Protein AF-S5ZI31-F1 (afdb_monomer_lite)

Secondary structure (DSSP, 8-state):
---PPP-SS----HHHHHHHHHHHHHHHHHHT-----EE--BTHHHHHSS----SSSSS---HHHHHHHHHHH--HHHHGGG-SEE--B--TTT-SEESGGG-SEE--HHHHHHHHHHHHHSS-TTB-EEEE--GGGGG-HHHHHHHHHHHHHHHHHHSS--S-EEEE--S-TTHHHHHHHH-TT-

Structure (mmCIF, N/CA/C/O backbone):
data_AF-S5ZI31-F1
#
_entry.id   AF-S5ZI31-F1
#
loop_
_atom_site.group_PDB
_atom_site.id
_atom_site.type_symbol
_atom_site.label_atom_id
_atom_site.label_alt_id
_atom_site.label_comp_id
_atom_site.label_asym_id
_atom_site.label_entity_id
_atom_site.label_seq_id
_atom_site.pdbx_PDB_ins_code
_atom_site.Cartn_x
_atom_site.Cartn_y
_atom_site.Cartn_z
_atom_site.occupancy
_atom_site.B_iso_or_equiv
_atom_site.auth_seq_id
_atom_site.auth_comp_id
_atom_site.auth_asym_id
_atom_site.auth_atom_id
_atom_site.pdbx_PDB_model_num
ATOM 1 N N . MET A 1 1 ? -22.432 -20.457 -5.621 1.00 34.78 1 MET A N 1
ATOM 2 C CA . MET A 1 1 ? -21.152 -20.985 -5.119 1.00 34.78 1 MET A CA 1
ATOM 3 C C . MET A 1 1 ? -20.193 -19.824 -5.285 1.00 34.78 1 MET A C 1
ATOM 5 O O . MET A 1 1 ? -19.922 -19.471 -6.420 1.00 34.78 1 MET A O 1
ATOM 9 N N . GLU A 1 2 ? -19.911 -19.095 -4.205 1.00 39.75 2 GLU A N 1
ATOM 10 C CA . GLU A 1 2 ? -19.101 -17.871 -4.259 1.00 39.75 2 GLU A CA 1
ATOM 11 C C . GLU A 1 2 ? -17.632 -18.227 -4.486 1.00 39.75 2 GLU A C 1
ATOM 13 O O . GLU A 1 2 ? -17.045 -19.008 -3.732 1.00 39.75 2 GLU A O 1
ATOM 18 N N . ASP A 1 3 ? -17.065 -17.670 -5.552 1.00 37.91 3 ASP A N 1
ATOM 19 C CA . ASP A 1 3 ? -15.669 -17.833 -5.938 1.00 37.91 3 ASP A CA 1
ATOM 20 C C . ASP A 1 3 ? -14.770 -17.000 -5.011 1.00 37.91 3 ASP A C 1
ATOM 22 O O . ASP A 1 3 ? -14.453 -15.849 -5.299 1.00 37.91 3 ASP A O 1
ATOM 26 N N . ALA A 1 4 ? -14.357 -17.582 -3.884 1.00 34.19 4 ALA A N 1
ATOM 27 C CA . ALA A 1 4 ? -13.372 -16.981 -2.984 1.00 34.19 4 ALA A CA 1
ATOM 28 C C . ALA A 1 4 ? -11.952 -17.076 -3.579 1.00 34.19 4 ALA A C 1
ATOM 30 O O . ALA A 1 4 ? -11.466 -18.183 -3.855 1.00 34.19 4 ALA A O 1
ATOM 31 N N . LYS A 1 5 ? -11.272 -15.932 -3.745 1.00 34.56 5 LYS A N 1
ATOM 32 C CA . LYS A 1 5 ? -9.866 -15.852 -4.174 1.00 34.56 5 LYS A CA 1
ATOM 33 C C . LYS A 1 5 ? -8.926 -15.738 -2.959 1.00 34.56 5 LYS A C 1
ATOM 35 O O . LYS A 1 5 ? -9.371 -15.455 -1.852 1.00 34.56 5 LYS A O 1
ATOM 40 N N . PRO A 1 6 ? -7.629 -16.073 -3.102 1.00 29.27 6 PRO A N 1
ATOM 41 C CA . PRO A 1 6 ? -6.750 -16.271 -1.956 1.00 29.27 6 PRO A CA 1
ATOM 42 C C . PRO A 1 6 ? -6.150 -14.962 -1.429 1.00 29.27 6 PRO A C 1
ATOM 44 O O . PRO A 1 6 ? -5.546 -14.210 -2.189 1.00 29.27 6 PRO A O 1
ATOM 47 N N . ILE A 1 7 ? -6.173 -14.796 -0.103 1.00 34.72 7 ILE A N 1
ATOM 48 C CA . ILE A 1 7 ? -5.263 -13.919 0.648 1.00 34.72 7 ILE A CA 1
ATOM 49 C C . ILE A 1 7 ? -4.406 -14.820 1.557 1.00 34.72 7 ILE A C 1
ATOM 51 O O . ILE A 1 7 ? -4.868 -15.836 2.075 1.00 34.72 7 ILE A O 1
ATOM 55 N N . GLN A 1 8 ? -3.112 -14.515 1.650 1.00 38.78 8 GLN A N 1
ATOM 56 C CA . GLN A 1 8 ? -2.063 -15.315 2.297 1.00 38.78 8 GLN A CA 1
ATOM 57 C C . GLN A 1 8 ? -2.463 -15.857 3.692 1.00 38.78 8 GLN A C 1
ATOM 59 O O . GLN A 1 8 ? -2.629 -15.103 4.640 1.00 38.78 8 GLN A O 1
ATOM 64 N N . SER A 1 9 ? -2.586 -17.191 3.774 1.00 43.03 9 SER A N 1
ATOM 65 C CA . SER A 1 9 ? -2.915 -18.043 4.936 1.00 43.03 9 SER A CA 1
ATOM 66 C C . SER A 1 9 ? -4.225 -17.747 5.680 1.00 43.03 9 SER A C 1
ATOM 68 O O . SER A 1 9 ? -4.228 -17.299 6.823 1.00 43.03 9 SER A O 1
ATOM 70 N N . GLY A 1 10 ? -5.337 -18.123 5.052 1.00 57.16 10 GLY A N 1
ATOM 71 C CA . GLY A 1 10 ? -6.655 -18.241 5.679 1.00 57.16 10 GLY A CA 1
ATOM 72 C C . GLY A 1 10 ? -7.752 -17.801 4.719 1.00 57.16 10 GLY A C 1
ATOM 73 O O . GLY A 1 10 ? -7.540 -16.915 3.900 1.00 57.16 10 GLY A O 1
ATOM 74 N N . ARG A 1 11 ? -8.920 -18.441 4.782 1.00 66.12 11 ARG A N 1
ATOM 75 C CA . ARG A 1 11 ? -10.132 -17.926 4.136 1.00 66.12 11 ARG A CA 1
ATOM 76 C C . ARG A 1 11 ? -10.997 -17.334 5.229 1.00 66.12 11 ARG A C 1
ATOM 78 O O . ARG A 1 11 ? -11.161 -17.976 6.261 1.00 66.12 11 ARG A O 1
ATOM 85 N N . ILE A 1 12 ? -11.522 -16.144 4.984 1.00 74.62 12 ILE A N 1
ATOM 86 C CA . ILE A 1 12 ? -12.576 -15.566 5.800 1.00 74.62 12 ILE A CA 1
ATOM 87 C C . ILE A 1 12 ? -13.782 -15.352 4.892 1.00 74.62 12 ILE A C 1
ATOM 89 O O . ILE A 1 12 ? -13.690 -14.749 3.827 1.00 74.62 12 ILE A O 1
ATOM 93 N N . THR A 1 13 ? -14.898 -15.946 5.267 1.00 83.56 13 THR A N 1
ATOM 94 C CA . THR A 1 13 ? -16.166 -15.824 4.560 1.00 83.56 13 THR A CA 1
ATOM 95 C C . THR A 1 13 ? -16.866 -14.534 4.964 1.00 83.56 13 THR A C 1
ATOM 97 O O . THR A 1 13 ? -16.651 -14.005 6.055 1.00 83.56 13 THR A O 1
ATOM 100 N N . GLU A 1 14 ? -17.781 -14.058 4.121 1.00 85.50 14 GLU A N 1
ATOM 101 C CA . GLU A 1 14 ? -18.658 -12.935 4.465 1.00 85.50 14 GLU A CA 1
ATOM 102 C C . GLU A 1 14 ? -19.404 -13.175 5.792 1.00 85.50 14 GLU A C 1
ATOM 104 O O . GLU A 1 14 ? -19.548 -12.264 6.607 1.00 85.50 14 GLU A O 1
ATOM 109 N N . TYR A 1 15 ? -19.825 -14.415 6.054 1.00 86.94 15 TYR A N 1
ATOM 110 C CA . TYR A 1 15 ? -20.456 -14.794 7.318 1.00 86.94 15 TYR A CA 1
ATOM 111 C C . TYR A 1 15 ? -19.523 -14.602 8.525 1.00 86.94 15 TYR A C 1
ATOM 113 O O . TYR A 1 15 ? -19.936 -14.057 9.552 1.00 86.94 15 TYR A O 1
ATOM 121 N N . GLU A 1 16 ? -18.260 -15.017 8.413 1.00 89.69 16 GLU A N 1
ATOM 122 C CA . GLU A 1 16 ? -17.269 -14.862 9.482 1.00 89.69 16 GLU A CA 1
ATOM 123 C C . GLU A 1 16 ? -16.942 -13.387 9.740 1.00 89.69 16 GLU A C 1
ATOM 125 O O . GLU A 1 16 ? -16.921 -12.974 10.900 1.00 89.69 16 GLU A O 1
ATOM 130 N N . ILE A 1 17 ? -16.778 -12.572 8.688 1.00 90.50 17 ILE A N 1
ATOM 131 C CA . ILE A 1 17 ? -16.556 -11.123 8.835 1.00 90.50 17 ILE A CA 1
ATOM 132 C C . ILE A 1 17 ? -17.745 -10.467 9.546 1.00 90.50 17 ILE A C 1
ATOM 134 O O . ILE A 1 17 ? -17.554 -9.735 10.518 1.00 90.50 17 ILE A O 1
ATOM 138 N N . ASN A 1 18 ? -18.975 -10.765 9.116 1.00 89.81 18 ASN A N 1
ATOM 139 C CA . ASN A 1 18 ? -20.183 -10.229 9.749 1.00 89.81 18 ASN A CA 1
ATOM 140 C C . ASN A 1 18 ? -20.309 -10.656 11.219 1.00 89.81 18 ASN A C 1
ATOM 142 O O . ASN A 1 18 ? -20.735 -9.867 12.061 1.00 89.81 18 ASN A O 1
ATOM 146 N N . THR A 1 19 ? -19.904 -11.885 11.546 1.00 92.88 19 THR A N 1
ATOM 147 C CA . THR A 1 19 ? -19.902 -12.383 12.929 1.00 92.88 19 THR A CA 1
ATOM 148 C C . THR A 1 19 ? -18.906 -11.609 13.797 1.00 92.88 19 THR A C 1
ATOM 150 O O . THR A 1 19 ? -19.246 -11.197 14.908 1.00 92.88 19 THR A O 1
ATOM 153 N N . ILE A 1 20 ? -17.694 -11.363 13.289 1.00 92.25 20 ILE A N 1
ATOM 154 C CA . ILE A 1 20 ? -16.679 -10.557 13.984 1.00 92.25 20 ILE A CA 1
ATOM 155 C C . ILE A 1 20 ? -17.182 -9.126 14.183 1.00 92.25 20 ILE A C 1
ATOM 157 O O . ILE A 1 20 ? -17.125 -8.614 15.301 1.00 92.25 20 ILE A O 1
ATOM 161 N N . LEU A 1 21 ? -17.731 -8.509 13.134 1.00 91.31 21 LEU A N 1
ATOM 162 C CA . LEU A 1 21 ? -18.294 -7.161 13.198 1.00 91.31 21 LEU A CA 1
ATOM 163 C C . LEU A 1 21 ? -19.404 -7.066 14.255 1.00 91.31 21 LEU A C 1
ATOM 165 O O . LEU A 1 21 ? -19.380 -6.168 15.097 1.00 91.31 21 LEU A O 1
ATOM 169 N N . GLY A 1 22 ? -20.332 -8.027 14.275 1.00 92.62 22 GLY A N 1
ATOM 170 C CA . GLY A 1 22 ? -21.384 -8.095 15.289 1.00 92.62 22 GLY A CA 1
ATOM 171 C C . GLY A 1 22 ? -20.825 -8.181 16.712 1.00 92.62 22 GLY A C 1
ATOM 172 O O . GLY A 1 22 ? -21.324 -7.503 17.613 1.00 92.62 22 GLY A O 1
ATOM 173 N N . ARG A 1 23 ? -19.741 -8.944 16.911 1.00 94.00 23 ARG A N 1
ATOM 174 C CA . ARG A 1 23 ? -19.075 -9.054 18.215 1.00 94.00 23 ARG A CA 1
ATOM 175 C C . ARG A 1 23 ? -18.372 -7.763 18.627 1.00 94.00 23 ARG A C 1
ATOM 177 O O . ARG A 1 23 ? -18.453 -7.388 19.793 1.00 94.00 23 ARG A O 1
ATOM 184 N N . ILE A 1 24 ? -17.714 -7.070 17.699 1.00 91.44 24 ILE A N 1
ATOM 185 C CA . ILE A 1 24 ? -17.086 -5.764 17.960 1.00 91.44 24 ILE A CA 1
ATOM 186 C C . ILE A 1 24 ? -18.148 -4.752 18.400 1.00 91.44 24 ILE A C 1
ATOM 188 O O . ILE A 1 24 ? -17.967 -4.072 19.407 1.00 91.44 24 ILE A O 1
ATOM 192 N N . GLN A 1 25 ? -19.290 -4.711 17.711 1.00 92.19 25 GLN A N 1
ATOM 193 C CA . GLN A 1 25 ? -20.405 -3.828 18.061 1.00 92.19 25 GLN A CA 1
ATOM 194 C C . GLN A 1 25 ? -21.017 -4.162 19.429 1.00 92.19 25 GLN A C 1
ATOM 196 O O . GLN A 1 25 ? -21.379 -3.258 20.180 1.00 92.19 25 GLN A O 1
ATOM 201 N N . GLU A 1 26 ? -21.153 -5.447 19.765 1.00 94.06 26 GLU A N 1
ATOM 202 C CA . GLU A 1 26 ? -21.614 -5.898 21.085 1.00 94.06 26 GLU A CA 1
ATOM 203 C C . GLU A 1 26 ? -20.661 -5.444 22.194 1.00 94.06 26 GLU A C 1
ATOM 205 O O . GLU A 1 26 ? -21.086 -4.761 23.123 1.00 94.06 26 GLU A O 1
ATOM 210 N N . VAL A 1 27 ? -19.365 -5.731 22.049 1.00 94.56 27 VAL A N 1
ATOM 211 C CA . VAL A 1 27 ? -18.345 -5.342 23.032 1.00 94.56 27 VAL A CA 1
ATOM 212 C C . VAL A 1 27 ? -18.247 -3.820 23.156 1.00 94.56 27 VAL A C 1
ATOM 214 O O . VAL A 1 27 ? -18.095 -3.305 24.262 1.00 94.56 27 VAL A O 1
ATOM 217 N N . GLY A 1 28 ? -18.372 -3.083 22.050 1.00 92.81 28 GLY A N 1
ATOM 218 C CA . GLY A 1 28 ? -18.417 -1.622 22.072 1.00 92.81 28 GLY A CA 1
ATOM 219 C C . GLY A 1 28 ? -19.568 -1.091 22.929 1.00 92.81 28 GLY A C 1
ATOM 220 O O . GLY A 1 28 ? -19.351 -0.247 23.801 1.00 92.81 28 GLY A O 1
ATOM 221 N N . ARG A 1 29 ? -20.777 -1.652 22.769 1.00 94.88 29 ARG A N 1
ATOM 222 C CA . ARG A 1 29 ? -21.936 -1.302 23.609 1.00 94.88 29 ARG A CA 1
ATOM 223 C C . ARG A 1 29 ? -21.696 -1.612 25.083 1.00 94.88 29 ARG A C 1
ATOM 225 O O . ARG A 1 29 ? -21.946 -0.743 25.915 1.00 94.88 29 ARG A O 1
ATOM 232 N N . ASP A 1 30 ? -21.181 -2.797 25.398 1.00 96.31 30 ASP A N 1
ATOM 233 C CA . ASP A 1 30 ? -20.924 -3.218 26.782 1.00 96.31 30 ASP A CA 1
ATOM 234 C C . ASP A 1 30 ? -19.891 -2.323 27.479 1.00 96.31 30 ASP A C 1
ATOM 236 O O . ASP A 1 30 ? -20.013 -2.013 28.664 1.00 96.31 30 ASP A O 1
ATOM 240 N N . LEU A 1 31 ? -18.876 -1.876 26.735 1.00 95.44 31 LEU A N 1
ATOM 241 C CA . LEU A 1 31 ? -17.840 -0.977 27.237 1.00 95.44 31 LEU A CA 1
ATOM 242 C C . LEU A 1 31 ? -18.255 0.502 27.223 1.00 95.44 31 LEU A C 1
ATOM 244 O O . LEU A 1 31 ? -17.514 1.332 27.753 1.00 95.44 31 LEU A O 1
ATOM 248 N N . GLY A 1 32 ? -19.381 0.851 26.591 1.00 95.06 32 GLY A N 1
ATOM 249 C CA . GLY A 1 32 ? -19.746 2.240 26.305 1.00 95.06 32 GLY A CA 1
ATOM 250 C C . GLY A 1 32 ? -18.703 2.958 25.440 1.00 95.06 32 GLY A C 1
ATOM 251 O O . GLY A 1 32 ? -18.462 4.151 25.627 1.00 95.06 32 GLY A O 1
ATOM 252 N N . LYS A 1 33 ? -18.033 2.225 24.542 1.00 93.50 33 LYS A N 1
ATOM 253 C CA . LYS A 1 33 ? -16.972 2.725 23.662 1.00 93.50 33 LYS A CA 1
ATOM 254 C C . LYS A 1 33 ? -17.315 2.468 22.204 1.00 93.50 33 LYS A C 1
ATOM 256 O O . LYS A 1 33 ? -17.851 1.421 21.861 1.00 93.50 33 LYS A O 1
ATOM 261 N N . ASP A 1 34 ? -16.918 3.400 21.351 1.00 91.12 34 ASP A N 1
ATOM 262 C CA . ASP A 1 34 ? -16.922 3.194 19.909 1.00 91.12 34 ASP A CA 1
ATOM 263 C C . ASP A 1 34 ? -15.643 2.442 19.515 1.00 91.12 34 ASP A C 1
ATOM 265 O O . ASP A 1 34 ? -14.534 2.948 19.706 1.00 91.12 34 ASP A O 1
ATOM 269 N N . LEU A 1 35 ? -15.785 1.187 19.086 1.00 91.75 35 LEU A N 1
ATOM 270 C CA . LEU A 1 35 ? -14.663 0.338 18.690 1.00 91.75 35 LEU A CA 1
ATOM 271 C C . LEU A 1 35 ? -14.549 0.331 17.172 1.00 91.75 35 LEU A C 1
ATOM 273 O O . LEU A 1 35 ? -15.532 0.074 16.487 1.00 91.75 35 LEU A O 1
ATOM 277 N N . GLN A 1 36 ? -13.334 0.537 16.674 1.00 91.38 36 GLN A N 1
ATOM 278 C CA . GLN A 1 36 ? -13.050 0.524 15.244 1.00 91.38 36 GLN A CA 1
ATOM 279 C C . GLN A 1 36 ? -12.609 -0.864 14.788 1.00 91.38 36 GLN A C 1
ATOM 281 O O . GLN A 1 36 ? -11.749 -1.491 15.415 1.00 91.38 36 GLN A O 1
ATOM 286 N N . PHE A 1 37 ? -13.150 -1.318 13.662 1.00 93.38 37 PHE A N 1
ATOM 287 C CA . PHE A 1 37 ? -12.706 -2.510 12.962 1.00 93.38 37 PHE A CA 1
ATOM 288 C C . PHE A 1 37 ? -11.830 -2.122 11.770 1.00 93.38 37 PHE A C 1
ATOM 290 O O . PHE A 1 37 ? -12.300 -1.563 10.781 1.00 93.38 37 PHE A O 1
ATOM 297 N N . ILE A 1 38 ? -10.534 -2.409 11.879 1.00 94.31 38 ILE A N 1
ATOM 298 C CA . ILE A 1 38 ? -9.515 -1.984 10.915 1.00 94.31 38 ILE A CA 1
ATOM 299 C C . ILE A 1 38 ? -8.960 -3.200 10.176 1.00 94.31 38 ILE A C 1
ATOM 301 O O . ILE A 1 38 ? -8.663 -4.224 10.794 1.00 94.31 38 ILE A O 1
ATOM 305 N N . TRP A 1 39 ? -8.755 -3.062 8.866 1.00 93.62 39 TRP A N 1
ATOM 306 C CA . TRP A 1 39 ? -8.085 -4.061 8.034 1.00 93.62 39 TRP A CA 1
ATOM 307 C C . TRP A 1 39 ? -6.801 -3.514 7.418 1.00 93.62 39 TRP A C 1
ATOM 309 O O . TRP A 1 39 ? -6.782 -2.424 6.854 1.00 93.62 39 TRP A O 1
ATOM 319 N N . ILE A 1 40 ? -5.722 -4.291 7.486 1.00 92.81 40 ILE A N 1
ATOM 320 C CA . ILE A 1 40 ? -4.422 -3.944 6.903 1.00 92.81 40 ILE A CA 1
ATOM 321 C C . ILE A 1 40 ? -4.019 -5.067 5.934 1.00 92.81 40 ILE A C 1
ATOM 323 O O . ILE A 1 40 ? -3.323 -6.004 6.332 1.00 92.81 40 ILE A O 1
ATOM 327 N N . PRO A 1 41 ? -4.526 -5.071 4.686 1.00 91.44 41 PRO A N 1
ATOM 328 C CA . PRO A 1 41 ? -4.157 -6.087 3.709 1.00 91.44 41 PRO A CA 1
ATOM 329 C C . PRO A 1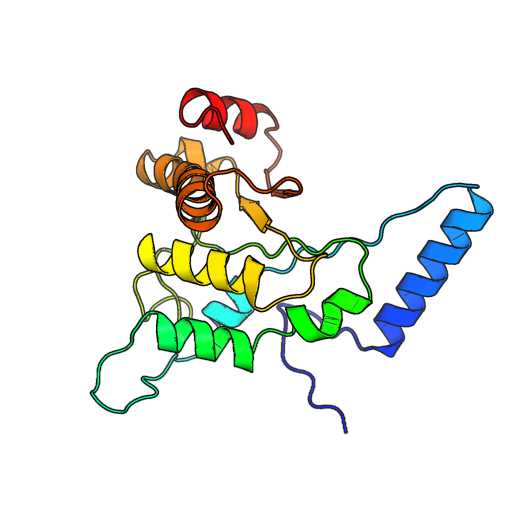 41 ? -2.776 -5.833 3.117 1.00 91.44 41 PRO A C 1
ATOM 331 O O . PRO A 1 41 ? -2.439 -4.707 2.766 1.00 91.44 41 PRO A O 1
ATOM 334 N N . THR A 1 42 ? -2.021 -6.901 2.868 1.00 90.00 42 THR A N 1
ATOM 335 C CA . THR A 1 42 ? -0.817 -6.816 2.036 1.00 90.00 42 THR A CA 1
ATOM 336 C C . THR A 1 42 ? -1.153 -6.995 0.557 1.00 90.00 42 THR A C 1
ATOM 338 O O . THR A 1 42 ? -1.687 -8.034 0.147 1.00 90.00 42 THR A O 1
ATOM 341 N N . LEU A 1 43 ? -0.779 -6.014 -0.273 1.00 92.69 43 LEU A N 1
ATOM 342 C CA . LEU A 1 43 ? -0.872 -6.149 -1.730 1.00 92.69 43 LEU A CA 1
ATOM 343 C C . LEU A 1 43 ? 0.131 -7.167 -2.277 1.00 92.69 43 LEU A C 1
ATOM 345 O O . LEU A 1 43 ? -0.060 -7.649 -3.390 1.00 92.69 43 LEU A O 1
ATOM 349 N N . ARG A 1 44 ? 1.147 -7.572 -1.498 1.00 88.69 44 ARG A N 1
ATOM 350 C CA . ARG A 1 44 ? 2.135 -8.588 -1.899 1.00 88.69 44 ARG A CA 1
ATOM 351 C C . ARG A 1 44 ? 1.489 -9.856 -2.423 1.00 88.69 44 ARG A C 1
ATOM 353 O O . ARG A 1 44 ? 1.940 -10.419 -3.415 1.00 88.69 44 ARG A O 1
ATOM 360 N N . SER A 1 45 ? 0.472 -10.325 -1.706 1.00 84.75 45 SER A N 1
ATOM 361 C CA . SER A 1 45 ? -0.231 -11.562 -2.023 1.00 84.75 45 SER A CA 1
ATOM 362 C C . SER A 1 45 ? -0.766 -11.516 -3.452 1.00 84.75 45 SER A C 1
ATOM 364 O O . SER A 1 45 ? -0.488 -12.410 -4.242 1.00 84.75 45 SER A O 1
ATOM 366 N N . VAL A 1 46 ? -1.423 -10.418 -3.819 1.00 90.38 46 VAL A N 1
ATOM 367 C CA . VAL A 1 46 ? -1.971 -10.195 -5.156 1.00 90.38 46 VAL A CA 1
ATOM 368 C C . VAL A 1 46 ? -0.857 -9.923 -6.163 1.00 90.38 46 VAL A C 1
ATOM 370 O O . VAL A 1 46 ? -0.789 -10.605 -7.184 1.00 90.38 46 VAL A O 1
ATOM 373 N N . LEU A 1 47 ? 0.047 -8.990 -5.860 1.00 92.69 47 LEU A N 1
ATOM 374 C CA . LEU A 1 47 ? 1.118 -8.545 -6.754 1.00 92.69 47 LEU A CA 1
ATOM 375 C C . LEU A 1 47 ? 2.145 -9.636 -7.069 1.00 92.69 47 LEU A C 1
ATOM 377 O O . LEU A 1 47 ? 2.825 -9.522 -8.081 1.00 92.69 47 LEU A O 1
ATOM 381 N N . CYS A 1 48 ? 2.257 -10.687 -6.249 1.00 90.88 48 CYS A N 1
ATOM 382 C CA . CYS A 1 48 ? 3.215 -11.773 -6.459 1.00 90.88 48 CYS A CA 1
ATOM 383 C C . CYS A 1 48 ? 2.598 -13.158 -6.716 1.00 90.88 48 CYS A C 1
ATOM 385 O O . CYS A 1 48 ? 3.340 -14.126 -6.884 1.00 90.88 48 CYS A O 1
ATOM 387 N N . SER A 1 49 ? 1.266 -13.284 -6.738 1.00 84.69 49 SER A N 1
ATOM 388 C CA . SER A 1 49 ? 0.578 -14.586 -6.850 1.00 84.69 49 SER A CA 1
ATOM 389 C C . SER A 1 49 ? 0.594 -15.212 -8.247 1.00 84.69 49 SER A C 1
ATOM 391 O O . SER A 1 49 ? 0.300 -16.401 -8.368 1.00 84.69 49 SER A O 1
ATOM 393 N N . GLY A 1 50 ? 0.932 -14.464 -9.304 1.00 83.81 50 GLY A N 1
ATOM 394 C CA . GLY A 1 50 ? 0.860 -14.974 -10.673 1.00 83.81 50 GLY A CA 1
ATOM 395 C C . GLY A 1 50 ? 1.570 -14.118 -11.716 1.00 83.81 50 GLY A C 1
ATOM 396 O O . GLY A 1 50 ? 2.101 -13.051 -11.419 1.00 83.81 50 GLY A O 1
ATOM 397 N N . THR A 1 51 ? 1.601 -14.625 -12.948 1.00 91.31 51 THR A N 1
ATOM 398 C CA . THR A 1 51 ? 2.161 -13.924 -14.109 1.00 91.31 51 THR A CA 1
ATOM 399 C C . THR A 1 51 ? 1.214 -12.815 -14.548 1.00 91.31 51 THR A C 1
ATOM 401 O O . THR A 1 51 ? 0.100 -13.094 -14.990 1.00 91.31 51 THR A O 1
ATOM 404 N N . ILE A 1 52 ? 1.674 -11.569 -14.463 1.00 93.31 52 ILE A N 1
ATOM 405 C CA . ILE A 1 52 ? 0.963 -10.416 -15.020 1.00 93.31 52 ILE A CA 1
ATOM 406 C C . ILE A 1 52 ? 1.202 -10.442 -16.527 1.00 93.31 52 ILE A C 1
ATOM 408 O O . ILE A 1 52 ? 2.347 -10.511 -16.970 1.00 93.31 52 ILE A O 1
ATOM 412 N N . THR A 1 53 ? 0.138 -10.471 -17.318 1.00 93.06 53 THR A N 1
ATOM 413 C CA . THR A 1 53 ? 0.228 -10.538 -18.778 1.00 93.06 53 THR A CA 1
ATOM 414 C C . THR A 1 53 ? -0.087 -9.179 -19.370 1.00 93.06 53 THR A C 1
ATOM 416 O O . THR A 1 53 ? -1.014 -8.517 -18.903 1.00 93.06 53 THR A O 1
ATOM 419 N N . ASP A 1 54 ? 0.636 -8.828 -20.423 1.00 91.62 54 ASP A N 1
ATOM 420 C CA . ASP A 1 54 ? 0.264 -7.763 -21.348 1.00 91.62 54 ASP A CA 1
ATOM 421 C C . ASP A 1 54 ? -1.196 -7.961 -21.816 1.00 91.62 54 ASP A C 1
ATOM 423 O O . ASP A 1 54 ? -1.578 -9.057 -22.250 1.00 91.62 54 ASP A O 1
ATOM 427 N N . GLN A 1 55 ? -2.027 -6.935 -21.615 1.00 88.44 55 GLN A N 1
ATOM 428 C CA . GLN A 1 55 ? -3.444 -6.945 -21.972 1.00 88.44 55 GLN A CA 1
ATOM 429 C C . GLN A 1 55 ? -3.727 -6.444 -23.395 1.00 88.44 55 GLN A C 1
ATOM 431 O O . GLN A 1 55 ? -4.809 -6.736 -23.911 1.00 88.44 55 GLN A O 1
ATOM 436 N N . ASP A 1 56 ? -2.819 -5.693 -24.023 1.00 87.06 56 ASP A N 1
ATOM 437 C CA . ASP A 1 56 ? -3.019 -5.111 -25.356 1.00 87.06 56 ASP A CA 1
ATOM 438 C C . ASP A 1 56 ? -2.385 -5.941 -26.489 1.00 87.06 56 ASP A C 1
ATOM 440 O O . ASP A 1 56 ? -2.815 -5.843 -27.644 1.00 87.06 56 ASP A O 1
ATOM 444 N N . GLY A 1 57 ? -1.479 -6.857 -26.140 1.00 86.94 57 GLY A N 1
ATOM 445 C CA . GLY A 1 57 ? -0.908 -7.860 -27.031 1.00 86.94 57 GLY A CA 1
ATOM 446 C C . GLY A 1 57 ? 0.278 -7.364 -27.856 1.00 86.94 57 GLY A C 1
ATOM 447 O O . GLY A 1 57 ? 0.633 -8.023 -28.841 1.00 86.94 57 GLY A O 1
ATOM 448 N N . ASP A 1 58 ? 0.879 -6.228 -27.497 1.00 89.94 58 ASP A N 1
ATOM 449 C CA . ASP A 1 58 ? 2.064 -5.677 -28.158 1.00 89.94 58 ASP A CA 1
ATOM 450 C C . ASP A 1 58 ? 3.399 -6.296 -27.682 1.00 89.94 58 ASP A C 1
ATOM 452 O O . ASP A 1 58 ? 4.452 -6.091 -28.297 1.00 89.94 58 ASP A O 1
ATOM 456 N N . GLY A 1 59 ? 3.348 -7.130 -26.642 1.00 87.75 59 GLY A N 1
ATOM 457 C CA . GLY A 1 59 ? 4.480 -7.821 -26.036 1.00 87.75 59 GLY A CA 1
ATOM 458 C C . GLY A 1 59 ? 5.155 -7.058 -24.893 1.00 87.75 59 GLY A C 1
ATOM 459 O O . GLY A 1 59 ? 6.182 -7.532 -24.391 1.00 87.75 59 GLY A O 1
ATOM 460 N N . VAL A 1 60 ? 4.622 -5.911 -24.465 1.00 90.69 60 VAL A N 1
ATOM 461 C CA . VAL A 1 60 ? 5.179 -5.057 -23.410 1.00 90.69 60 VAL A CA 1
ATOM 462 C C . VAL A 1 60 ? 4.236 -5.014 -22.214 1.00 90.69 60 VAL A C 1
ATOM 464 O O . VAL A 1 60 ? 3.082 -4.630 -22.309 1.00 90.69 60 VAL A O 1
ATOM 467 N N . ILE A 1 61 ? 4.755 -5.353 -21.032 1.00 93.38 61 ILE A N 1
ATOM 468 C CA . ILE A 1 61 ? 3.994 -5.173 -19.794 1.00 93.38 61 ILE A CA 1
ATOM 469 C C . ILE A 1 61 ? 4.193 -3.747 -19.286 1.00 93.38 61 ILE A C 1
ATOM 471 O O . ILE A 1 61 ? 5.316 -3.316 -19.011 1.00 93.38 61 ILE A O 1
ATOM 475 N N . THR A 1 62 ? 3.088 -3.037 -19.123 1.00 95.12 62 THR A N 1
ATOM 476 C CA . THR A 1 62 ? 3.007 -1.657 -18.654 1.00 95.12 62 THR A CA 1
ATOM 477 C C . THR A 1 62 ? 2.522 -1.582 -17.205 1.00 95.12 62 THR A C 1
ATOM 479 O O . THR A 1 62 ? 2.012 -2.546 -16.631 1.00 95.12 62 THR A O 1
ATOM 482 N N . ASN A 1 63 ? 2.612 -0.393 -16.601 1.00 96.38 63 ASN A N 1
ATOM 483 C CA . ASN A 1 63 ? 1.989 -0.149 -15.299 1.00 96.38 63 ASN A CA 1
ATOM 484 C C . ASN A 1 63 ? 0.470 -0.383 -15.341 1.00 96.38 63 ASN A C 1
ATOM 486 O O . ASN A 1 63 ? -0.098 -0.858 -14.361 1.00 96.38 63 ASN A O 1
ATOM 490 N N . ASN A 1 64 ? -0.188 -0.089 -16.469 1.00 96.38 64 ASN A N 1
ATOM 491 C CA . ASN A 1 64 ? -1.630 -0.271 -16.612 1.00 96.38 64 ASN A CA 1
ATOM 492 C C . ASN A 1 64 ? -2.035 -1.749 -16.498 1.00 96.38 64 ASN A C 1
ATOM 494 O O . ASN A 1 64 ? -3.042 -2.050 -15.864 1.00 96.38 64 ASN A O 1
ATOM 498 N N . ASP A 1 65 ? -1.222 -2.678 -17.007 1.00 96.69 65 ASP A N 1
ATOM 499 C CA . ASP A 1 65 ? -1.467 -4.118 -16.847 1.00 96.69 65 ASP A CA 1
ATOM 500 C C . ASP A 1 65 ? -1.429 -4.547 -15.376 1.00 96.69 65 ASP A C 1
ATOM 502 O O . ASP A 1 65 ? -2.218 -5.389 -14.940 1.00 96.69 65 ASP A O 1
ATOM 506 N N . VAL A 1 66 ? -0.552 -3.929 -14.578 1.00 96.12 66 VAL A N 1
ATOM 507 C CA . VAL A 1 66 ? -0.488 -4.150 -13.126 1.00 96.12 66 VAL A CA 1
ATOM 508 C C . VAL A 1 66 ? -1.739 -3.608 -12.432 1.00 96.12 66 VAL A C 1
ATOM 510 O O . VAL A 1 66 ? -2.275 -4.262 -11.538 1.00 96.12 66 VAL A O 1
ATOM 513 N N . ILE A 1 67 ? -2.238 -2.439 -12.843 1.00 96.81 67 ILE A N 1
ATOM 514 C CA . ILE A 1 67 ? -3.472 -1.874 -12.280 1.00 96.81 67 ILE A CA 1
ATOM 515 C C . ILE A 1 67 ? -4.683 -2.748 -12.627 1.00 96.81 67 ILE A C 1
ATOM 517 O O . ILE A 1 67 ? -5.458 -3.091 -11.737 1.00 96.81 67 ILE A O 1
ATOM 521 N N . LEU A 1 68 ? -4.795 -3.211 -13.875 1.00 95.25 68 LEU A N 1
ATOM 522 C CA . LEU A 1 68 ? -5.846 -4.145 -14.291 1.00 95.25 68 LEU A CA 1
ATOM 523 C C . LEU A 1 68 ? -5.767 -5.481 -13.536 1.00 95.25 68 LEU A C 1
ATOM 525 O O . LEU A 1 68 ? -6.792 -6.083 -13.205 1.00 95.25 68 LEU A O 1
ATOM 529 N N . TRP A 1 69 ? -4.555 -5.947 -13.222 1.00 94.56 69 TRP A N 1
ATOM 530 C CA . TRP A 1 69 ? -4.356 -7.104 -12.353 1.00 94.56 69 TRP A CA 1
ATOM 531 C C . TRP A 1 69 ? -4.899 -6.852 -10.939 1.00 94.56 69 TRP A C 1
ATOM 533 O O . TRP A 1 69 ? -5.636 -7.688 -10.409 1.00 94.56 69 TRP A O 1
ATOM 543 N N . LEU A 1 70 ? -4.582 -5.704 -10.335 1.00 94.62 70 LEU A N 1
ATOM 544 C CA . LEU A 1 70 ? -5.103 -5.328 -9.019 1.00 94.62 70 LEU A CA 1
ATOM 545 C C . LEU A 1 70 ? -6.633 -5.251 -9.014 1.00 94.62 70 LEU A C 1
ATOM 547 O O . LEU A 1 70 ? -7.246 -5.851 -8.135 1.00 94.62 70 LEU A O 1
ATOM 551 N N . ASP A 1 71 ? -7.250 -4.621 -10.015 1.00 93.50 71 ASP A N 1
ATOM 552 C CA . ASP A 1 71 ? -8.714 -4.551 -10.145 1.00 93.50 71 ASP A CA 1
ATOM 553 C C . ASP A 1 71 ? -9.367 -5.940 -10.212 1.00 93.50 71 ASP A C 1
ATOM 555 O O . ASP A 1 71 ? -10.444 -6.169 -9.662 1.00 93.50 71 ASP A O 1
ATOM 559 N N . LYS A 1 72 ? -8.714 -6.899 -10.876 1.00 92.25 72 LYS A N 1
ATOM 560 C CA . LYS A 1 72 ? -9.262 -8.245 -11.083 1.00 92.25 72 LYS A CA 1
ATOM 561 C C . LYS A 1 72 ? -9.090 -9.177 -9.883 1.00 92.25 72 LYS A C 1
ATOM 563 O O . LYS A 1 72 ? -9.881 -10.118 -9.717 1.00 92.25 72 LYS A O 1
ATOM 568 N N . TYR A 1 73 ? -8.012 -9.016 -9.122 1.00 91.69 73 TYR A N 1
ATOM 569 C CA . TYR A 1 73 ? -7.590 -9.996 -8.115 1.00 91.69 73 TYR A CA 1
ATOM 570 C C . TYR A 1 73 ? -7.559 -9.461 -6.686 1.00 91.69 73 TYR A C 1
ATOM 572 O O . TYR A 1 73 ? -7.492 -10.269 -5.763 1.00 91.69 73 TYR A O 1
ATOM 580 N N . SER A 1 74 ? -7.636 -8.147 -6.483 1.00 91.12 74 SER A N 1
ATOM 581 C CA . SER A 1 74 ? -7.803 -7.570 -5.154 1.00 91.12 74 SER A CA 1
ATOM 582 C C . SER A 1 74 ? -9.265 -7.605 -4.719 1.00 91.12 74 SER A C 1
ATOM 584 O O . SER A 1 74 ? -10.165 -7.262 -5.480 1.00 91.12 74 SER A O 1
ATOM 586 N N . GLU A 1 75 ? -9.502 -7.966 -3.460 1.00 90.12 75 GLU A N 1
ATOM 587 C CA . GLU A 1 75 ? -10.834 -7.953 -2.842 1.00 90.12 75 GLU A CA 1
ATOM 588 C C . GLU A 1 75 ? -11.073 -6.684 -2.003 1.00 90.12 75 GLU A C 1
ATOM 590 O O . GLU A 1 75 ? -12.098 -6.567 -1.333 1.00 90.12 75 GLU A O 1
ATOM 595 N N . ILE A 1 76 ? -10.146 -5.714 -2.032 1.00 93.38 76 ILE A N 1
ATOM 596 C CA . ILE A 1 76 ? -10.190 -4.529 -1.158 1.00 93.38 76 ILE A CA 1
ATOM 597 C C . ILE A 1 76 ? -11.492 -3.747 -1.325 1.00 93.38 76 ILE A C 1
ATOM 599 O O . ILE A 1 76 ? -12.187 -3.515 -0.338 1.00 93.38 76 ILE A O 1
ATOM 603 N N . ALA A 1 77 ? -11.859 -3.397 -2.559 1.00 92.00 77 ALA A N 1
ATOM 604 C CA . ALA A 1 77 ? -13.081 -2.644 -2.829 1.00 92.00 77 ALA A CA 1
ATOM 605 C C . ALA A 1 77 ? -14.356 -3.396 -2.404 1.00 92.00 77 ALA A C 1
ATOM 607 O O . ALA A 1 77 ? -15.328 -2.777 -1.978 1.00 92.00 77 ALA A O 1
ATOM 608 N N . LEU A 1 78 ? -14.354 -4.730 -2.501 1.00 90.38 78 LEU A N 1
ATOM 609 C CA . LEU A 1 78 ? -15.496 -5.568 -2.135 1.00 90.38 78 LEU A CA 1
ATOM 610 C C . LEU A 1 78 ? -15.663 -5.675 -0.614 1.00 90.38 78 LEU A C 1
ATOM 612 O O . LEU A 1 78 ? -16.785 -5.617 -0.105 1.00 90.38 78 LEU A O 1
ATOM 616 N N . LEU A 1 79 ? -14.553 -5.858 0.104 1.00 91.56 79 LEU A N 1
ATOM 617 C CA . LEU A 1 79 ? -14.553 -6.149 1.536 1.00 91.56 79 LEU A CA 1
ATOM 618 C C . LEU A 1 79 ? -14.486 -4.894 2.411 1.00 91.56 79 LEU A C 1
ATOM 620 O O . LEU A 1 79 ? -14.852 -4.969 3.583 1.00 91.56 79 LEU A O 1
ATOM 624 N N . SER A 1 80 ? -14.081 -3.736 1.878 1.00 93.31 80 SER A N 1
ATOM 625 C CA . SER A 1 80 ? -13.914 -2.518 2.684 1.00 93.31 80 SER A CA 1
ATOM 626 C C . SER A 1 80 ? -15.195 -2.063 3.385 1.00 93.31 80 SER A C 1
ATOM 628 O O . SER A 1 80 ? -15.109 -1.423 4.427 1.00 93.31 80 SER A O 1
ATOM 630 N N . LYS A 1 81 ? -16.377 -2.436 2.879 1.00 93.12 81 LYS A N 1
ATOM 631 C CA . LYS A 1 81 ? -17.683 -2.144 3.501 1.00 93.12 81 LYS A CA 1
ATOM 632 C C . LYS A 1 81 ? -17.851 -2.706 4.921 1.00 93.12 81 LYS A C 1
ATOM 634 O O . LYS A 1 81 ? -18.756 -2.275 5.626 1.00 93.12 81 LYS A O 1
ATOM 639 N N . TYR A 1 82 ? -17.024 -3.672 5.325 1.00 92.94 82 TYR A N 1
ATOM 640 C CA . TYR A 1 82 ? -17.069 -4.278 6.659 1.00 92.94 82 TYR A CA 1
ATOM 641 C C . TYR A 1 82 ? -16.174 -3.593 7.692 1.00 92.94 82 TYR A C 1
ATOM 643 O O . TYR A 1 82 ? -16.247 -3.940 8.869 1.00 92.94 82 TYR A O 1
ATOM 651 N N . PHE A 1 83 ? -15.322 -2.665 7.263 1.00 94.44 83 PHE A N 1
ATOM 652 C CA . PHE A 1 83 ? -14.288 -2.063 8.094 1.00 94.44 83 PHE A CA 1
ATOM 653 C C . PHE A 1 83 ? -14.489 -0.555 8.176 1.00 94.44 83 PHE A C 1
ATOM 655 O O . PHE A 1 83 ? -14.876 0.086 7.201 1.00 94.44 83 PHE A O 1
ATOM 662 N N . ASP A 1 84 ? -14.159 0.032 9.319 1.00 94.69 84 ASP A N 1
ATOM 663 C CA . ASP A 1 84 ? -14.150 1.486 9.472 1.00 94.69 84 ASP A CA 1
ATOM 664 C C . ASP A 1 84 ? -12.990 2.103 8.690 1.00 94.69 84 ASP A C 1
ATOM 666 O O . ASP A 1 84 ? -13.137 3.160 8.082 1.00 94.69 84 ASP A O 1
ATOM 670 N N . TYR A 1 85 ? -11.850 1.405 8.663 1.00 96.31 85 TYR A N 1
ATOM 671 C CA . TYR A 1 85 ? -10.655 1.813 7.932 1.00 96.31 85 TYR A CA 1
ATOM 672 C C . TYR A 1 85 ? -9.957 0.616 7.295 1.00 96.31 85 TYR A C 1
ATOM 674 O O . TYR A 1 85 ? -9.804 -0.441 7.915 1.00 96.31 85 TYR A O 1
ATOM 682 N N . VAL A 1 86 ? -9.463 0.812 6.074 1.00 96.81 86 VAL A N 1
ATOM 683 C CA . VAL A 1 86 ? -8.598 -0.145 5.383 1.00 96.81 86 VAL A CA 1
ATOM 684 C C . VAL A 1 86 ? -7.285 0.533 5.014 1.00 96.81 86 VAL A C 1
ATOM 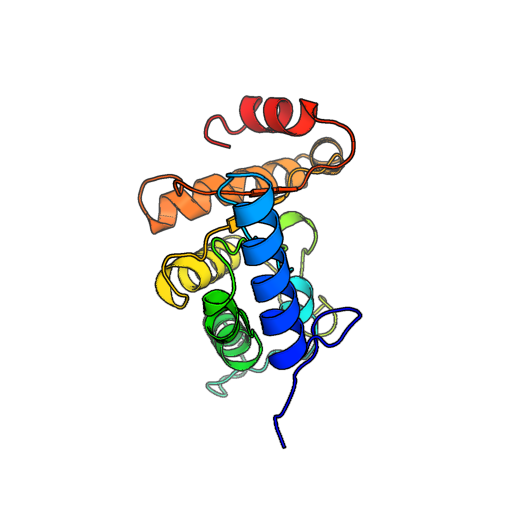686 O O . VAL A 1 86 ? -7.287 1.590 4.390 1.00 96.81 86 VAL A O 1
ATOM 689 N N . PHE A 1 87 ? -6.160 -0.089 5.350 1.00 97.12 87 PHE A N 1
ATOM 690 C CA . PHE A 1 87 ? -4.823 0.416 5.042 1.00 97.12 87 PHE A CA 1
ATOM 691 C C . PHE A 1 87 ? -4.048 -0.631 4.236 1.00 97.12 87 PHE A C 1
ATOM 693 O O . PHE A 1 87 ? -3.307 -1.424 4.815 1.00 97.12 87 PHE A O 1
ATOM 700 N N . PRO A 1 88 ? -4.236 -0.707 2.907 1.00 95.44 88 PRO A N 1
ATOM 701 C CA . PRO A 1 88 ? -3.448 -1.596 2.075 1.00 95.44 88 PRO A CA 1
ATOM 702 C C . PRO A 1 88 ? -1.968 -1.227 2.150 1.00 95.44 88 PRO A C 1
ATOM 704 O O . PRO A 1 88 ? -1.596 -0.070 1.950 1.00 95.44 88 PRO A O 1
ATOM 707 N N . GLN A 1 89 ? -1.143 -2.232 2.413 1.00 93.75 89 GLN A N 1
ATOM 708 C CA . GLN A 1 89 ? 0.311 -2.170 2.383 1.00 93.75 89 GLN A CA 1
ATOM 709 C C . GLN A 1 89 ? 0.787 -2.432 0.945 1.00 93.75 89 GLN A C 1
ATOM 711 O O . GLN A 1 89 ? 0.625 -3.562 0.458 1.00 93.75 89 GLN A O 1
ATOM 716 N N . PRO A 1 90 ? 1.362 -1.437 0.236 1.00 93.12 90 PRO A N 1
ATOM 717 C CA . PRO A 1 90 ? 1.715 -1.583 -1.177 1.00 93.12 90 PRO A CA 1
ATOM 718 C C . PRO A 1 90 ? 2.860 -2.559 -1.434 1.00 93.12 90 PRO A C 1
ATOM 720 O O . PRO A 1 90 ? 2.945 -3.141 -2.512 1.00 93.12 90 PRO A O 1
ATOM 723 N N . GLY A 1 91 ? 3.737 -2.769 -0.454 1.00 87.62 91 GLY A N 1
ATOM 724 C CA . GLY A 1 91 ? 4.841 -3.702 -0.603 1.00 87.62 91 GLY A CA 1
ATOM 725 C C . GLY A 1 91 ? 6.024 -3.202 -1.403 1.00 87.62 91 GLY A C 1
ATOM 726 O O . GLY A 1 91 ? 6.907 -3.985 -1.752 1.00 87.62 91 GLY A O 1
ATOM 727 N N . TYR A 1 92 ? 6.049 -1.903 -1.692 1.00 89.19 92 TYR A N 1
ATOM 728 C CA . TYR A 1 92 ? 7.139 -1.275 -2.420 1.00 89.19 92 TYR A CA 1
ATOM 729 C C . TYR A 1 92 ? 8.446 -1.457 -1.664 1.00 89.19 92 TYR A C 1
ATOM 731 O O . TYR A 1 92 ? 9.444 -1.852 -2.233 1.00 89.19 92 TYR A O 1
ATOM 739 N N . TYR A 1 93 ? 8.440 -1.277 -0.356 1.00 75.25 93 TYR A N 1
ATOM 740 C CA . TYR A 1 93 ? 9.666 -1.294 0.419 1.00 75.25 93 TYR A CA 1
ATOM 741 C C . TYR A 1 93 ? 10.375 -2.672 0.487 1.00 75.25 93 TYR A C 1
ATOM 743 O O . TYR A 1 93 ? 11.609 -2.717 0.457 1.00 75.25 93 TYR A O 1
ATOM 751 N N . PHE A 1 94 ? 9.646 -3.798 0.507 1.00 71.69 94 PHE A N 1
ATOM 752 C CA . PHE A 1 94 ? 10.251 -5.142 0.578 1.00 71.69 94 PHE A CA 1
ATOM 753 C C . PHE A 1 94 ? 10.436 -5.852 -0.775 1.00 71.69 94 PHE A C 1
ATOM 755 O O . PHE A 1 94 ? 11.054 -6.921 -0.803 1.00 71.69 94 PHE A O 1
ATOM 762 N N . ALA A 1 95 ? 9.868 -5.341 -1.873 1.00 81.50 95 ALA A N 1
ATOM 763 C CA . ALA A 1 95 ? 9.889 -6.014 -3.171 1.00 81.50 95 ALA A CA 1
ATOM 764 C C . ALA A 1 95 ? 10.496 -5.132 -4.264 1.00 81.50 95 ALA A C 1
ATOM 766 O O . ALA A 1 95 ? 9.942 -4.104 -4.652 1.00 81.50 95 ALA A O 1
ATOM 767 N N . ASP A 1 96 ? 11.628 -5.564 -4.815 1.00 89.38 96 ASP A N 1
ATOM 768 C CA . ASP A 1 96 ? 12.234 -4.929 -5.994 1.00 89.38 96 ASP A CA 1
ATOM 769 C C . ASP A 1 96 ? 11.488 -5.306 -7.280 1.00 89.38 96 ASP A C 1
ATOM 771 O O . ASP A 1 96 ? 11.558 -4.591 -8.273 1.00 89.38 96 ASP A O 1
ATOM 775 N N . LYS A 1 97 ? 10.730 -6.409 -7.254 1.00 94.31 97 LYS A N 1
ATOM 776 C CA . LYS A 1 97 ? 9.973 -6.938 -8.388 1.00 94.31 97 LYS A CA 1
ATOM 777 C C . LYS A 1 97 ? 8.595 -7.446 -7.980 1.00 94.31 97 LYS A C 1
ATOM 779 O O . LYS A 1 97 ? 8.397 -7.878 -6.849 1.00 94.31 97 LYS A O 1
ATOM 784 N N . ILE A 1 98 ? 7.664 -7.461 -8.929 1.00 94.31 98 ILE A N 1
ATOM 785 C CA . ILE A 1 98 ? 6.310 -8.022 -8.797 1.00 94.31 98 ILE A CA 1
ATOM 786 C C . ILE A 1 98 ? 6.023 -9.034 -9.923 1.00 94.31 98 ILE A C 1
ATOM 788 O O . ILE A 1 98 ? 6.924 -9.412 -10.678 1.00 94.31 98 ILE A O 1
ATOM 792 N N . GLY A 1 99 ? 4.779 -9.497 -10.031 1.00 91.94 99 GLY A N 1
ATOM 793 C CA . GLY A 1 99 ? 4.342 -10.535 -10.959 1.00 91.94 99 GLY A CA 1
ATOM 794 C C . GLY A 1 99 ? 4.779 -11.918 -10.489 1.00 91.94 99 GLY A C 1
ATOM 795 O O . GLY A 1 99 ? 4.856 -12.162 -9.286 1.00 91.94 99 GLY A O 1
ATOM 796 N N . ALA A 1 100 ? 5.084 -12.826 -11.416 1.00 90.94 100 ALA A N 1
ATOM 797 C CA . ALA A 1 100 ? 5.341 -14.237 -11.111 1.00 90.94 100 ALA A CA 1
ATOM 798 C C . ALA A 1 100 ? 6.328 -14.426 -9.936 1.00 90.94 100 ALA A C 1
ATOM 800 O O . ALA A 1 100 ? 7.535 -14.237 -10.093 1.00 90.94 100 ALA A O 1
ATOM 801 N N . ASN A 1 101 ? 5.805 -14.775 -8.751 1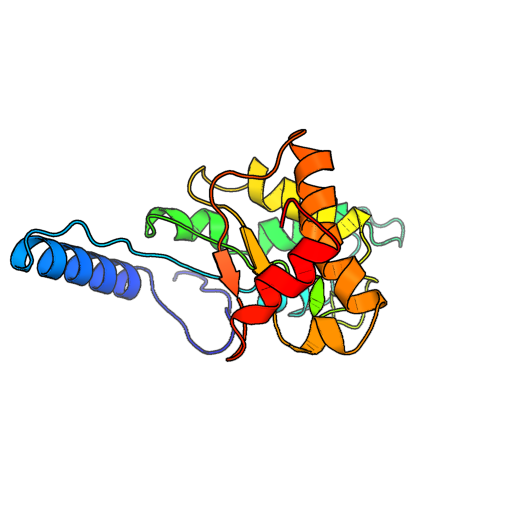.00 88.25 101 ASN A N 1
ATOM 802 C CA . ASN A 1 101 ? 6.546 -14.906 -7.490 1.00 88.25 101 ASN A CA 1
ATOM 803 C C . ASN A 1 101 ? 7.486 -13.725 -7.180 1.00 88.25 101 ASN A C 1
ATOM 805 O O . ASN A 1 101 ? 8.600 -13.939 -6.705 1.00 88.25 101 ASN A O 1
ATOM 809 N N . CYS A 1 102 ? 7.055 -12.493 -7.465 1.00 91.12 102 CYS A N 1
ATOM 810 C CA . CYS A 1 102 ? 7.866 -11.283 -7.324 1.00 91.12 102 CYS A CA 1
ATOM 811 C C . CYS A 1 102 ? 9.166 -11.298 -8.167 1.00 91.12 102 CYS A C 1
ATOM 813 O O . CYS A 1 102 ? 10.196 -10.833 -7.692 1.00 91.12 102 CYS A O 1
ATOM 815 N N . ASN A 1 103 ? 9.172 -11.863 -9.382 1.00 92.50 103 ASN A N 1
ATOM 816 C CA . ASN A 1 103 ? 10.389 -11.978 -10.210 1.00 92.50 103 ASN A CA 1
ATOM 817 C C . ASN A 1 103 ? 10.229 -11.494 -11.662 1.00 92.50 103 ASN A C 1
ATOM 819 O O . ASN A 1 103 ? 11.113 -11.735 -12.483 1.00 92.50 103 ASN A O 1
ATOM 823 N N . GLN A 1 104 ? 9.125 -10.826 -12.001 1.00 92.56 104 GLN A N 1
ATOM 824 C CA . GLN A 1 104 ? 8.768 -10.542 -13.393 1.00 92.56 104 GLN A CA 1
ATOM 825 C C . GLN A 1 104 ? 9.001 -9.081 -13.798 1.00 92.56 104 GLN A C 1
ATOM 827 O O . GLN A 1 104 ? 9.694 -8.829 -14.778 1.00 92.56 104 GLN A O 1
ATOM 832 N N . ILE A 1 105 ? 8.426 -8.129 -13.061 1.00 94.38 105 ILE A N 1
ATOM 833 C CA . ILE A 1 105 ? 8.394 -6.701 -13.426 1.00 94.38 105 ILE A CA 1
ATOM 834 C C . ILE A 1 105 ? 9.102 -5.909 -12.333 1.00 94.38 105 ILE A C 1
ATOM 836 O O . ILE A 1 105 ? 8.803 -6.124 -11.162 1.00 94.38 105 ILE A O 1
ATOM 840 N N . GLU A 1 106 ? 10.014 -5.007 -12.699 1.00 95.25 106 GLU A N 1
ATOM 841 C CA . GLU A 1 106 ? 10.669 -4.099 -11.745 1.00 95.25 106 GLU A CA 1
ATOM 842 C C . GLU A 1 106 ? 9.630 -3.203 -11.059 1.00 95.25 106 GLU A C 1
ATOM 844 O O . GLU A 1 106 ? 8.800 -2.568 -11.713 1.00 95.25 106 GLU A O 1
ATOM 849 N N . TYR A 1 107 ? 9.688 -3.121 -9.733 1.00 94.88 107 TYR A N 1
ATOM 850 C CA . TYR A 1 107 ? 8.781 -2.294 -8.954 1.00 94.88 107 TYR A CA 1
ATOM 851 C C . TYR A 1 107 ? 9.326 -0.865 -8.859 1.00 94.88 107 TYR A C 1
ATOM 853 O O . TYR A 1 107 ? 9.959 -0.466 -7.884 1.00 94.88 107 TYR A O 1
ATOM 861 N N . THR A 1 108 ? 9.087 -0.088 -9.911 1.00 96.06 108 THR A N 1
ATOM 862 C CA . THR A 1 108 ? 9.579 1.287 -10.049 1.00 96.06 108 THR A CA 1
ATOM 863 C C . THR A 1 108 ? 8.769 2.298 -9.229 1.00 96.06 108 THR A C 1
ATOM 865 O O . THR A 1 108 ? 7.627 2.050 -8.838 1.00 96.06 108 THR A O 1
ATOM 868 N N . TYR A 1 109 ? 9.335 3.492 -9.021 1.00 96.44 109 TYR A N 1
ATOM 869 C CA . TYR A 1 109 ? 8.624 4.616 -8.403 1.00 96.44 109 TYR A CA 1
ATOM 870 C C . TYR A 1 109 ? 7.352 5.009 -9.173 1.00 96.44 109 TYR A C 1
ATOM 872 O O . TYR A 1 109 ? 6.320 5.276 -8.563 1.00 96.44 109 TYR A O 1
ATOM 880 N N . SER A 1 110 ? 7.389 5.021 -10.513 1.00 97.69 110 SER A N 1
ATOM 881 C CA . SER A 1 110 ? 6.194 5.336 -11.310 1.00 97.69 110 SER A CA 1
ATOM 882 C C . SER A 1 110 ? 5.081 4.318 -11.073 1.00 97.69 110 SER A C 1
ATOM 884 O O . SER A 1 110 ? 3.921 4.700 -10.951 1.00 97.69 110 SER A O 1
ATOM 886 N N . LEU A 1 111 ? 5.434 3.038 -10.926 1.00 97.25 111 LEU A N 1
ATOM 887 C CA . LEU A 1 111 ? 4.470 2.002 -10.589 1.00 97.25 111 LEU A CA 1
ATOM 888 C C . LEU A 1 111 ? 3.917 2.163 -9.165 1.00 97.25 111 LEU A C 1
ATOM 890 O O . LEU A 1 111 ? 2.720 1.980 -8.963 1.00 97.25 111 LEU A O 1
ATOM 894 N N . LEU A 1 112 ? 4.738 2.560 -8.183 1.00 97.25 112 LEU A N 1
ATOM 895 C CA . LEU A 1 112 ? 4.232 2.931 -6.855 1.00 97.25 112 LEU A CA 1
ATOM 896 C C . LEU A 1 112 ? 3.190 4.052 -6.959 1.00 97.25 112 LEU A C 1
ATOM 898 O O . LEU A 1 112 ? 2.115 3.930 -6.378 1.00 97.25 112 LEU A O 1
ATOM 902 N N . VAL A 1 113 ? 3.483 5.118 -7.709 1.00 98.00 113 VAL A N 1
ATOM 903 C CA . VAL A 1 113 ? 2.549 6.238 -7.910 1.00 98.00 113 VAL A CA 1
ATOM 904 C C . VAL A 1 113 ? 1.227 5.753 -8.512 1.00 98.00 113 VAL A C 1
ATOM 906 O O . VAL A 1 113 ? 0.162 6.162 -8.048 1.00 98.00 113 VAL A O 1
ATOM 909 N N . ASP A 1 114 ? 1.265 4.864 -9.504 1.00 98.25 114 ASP A N 1
ATOM 910 C CA . ASP A 1 114 ? 0.050 4.322 -10.120 1.00 98.25 114 ASP A CA 1
ATOM 911 C C . ASP A 1 114 ? -0.739 3.427 -9.154 1.00 98.25 114 ASP A C 1
ATOM 913 O O . ASP A 1 114 ? -1.962 3.544 -9.075 1.00 98.25 114 ASP A O 1
ATOM 917 N N . ILE A 1 115 ? -0.055 2.609 -8.349 1.00 97.44 115 ILE A N 1
ATOM 918 C CA . ILE A 1 115 ? -0.686 1.782 -7.311 1.00 97.44 115 ILE A CA 1
ATOM 919 C C . ILE A 1 115 ? -1.328 2.655 -6.230 1.00 97.44 115 ILE A C 1
ATOM 921 O O . ILE A 1 115 ? -2.465 2.403 -5.842 1.00 97.44 115 ILE A O 1
ATOM 925 N N . LEU A 1 116 ? -0.661 3.714 -5.766 1.00 97.44 116 LEU A N 1
ATOM 926 C CA . LEU A 1 116 ? -1.259 4.635 -4.796 1.00 97.44 116 LEU A CA 1
ATOM 927 C C . LEU A 1 116 ? -2.437 5.408 -5.399 1.00 97.44 116 LEU A C 1
ATOM 929 O O . LEU A 1 116 ? -3.424 5.671 -4.710 1.00 97.44 116 LEU A O 1
ATOM 933 N N . ARG A 1 117 ? -2.379 5.744 -6.692 1.00 97.56 117 ARG A N 1
ATOM 934 C CA . ARG A 1 117 ? -3.518 6.348 -7.389 1.00 97.56 117 ARG A CA 1
ATOM 935 C C . ARG A 1 117 ? -4.696 5.377 -7.457 1.00 97.56 117 ARG A C 1
ATOM 937 O O . ARG A 1 117 ? -5.822 5.799 -7.212 1.00 97.56 117 ARG A O 1
ATOM 944 N N . TRP A 1 118 ? -4.440 4.099 -7.730 1.00 97.69 118 TRP A N 1
ATOM 945 C CA . TRP A 1 118 ? -5.449 3.040 -7.689 1.00 97.69 118 TRP A CA 1
ATOM 946 C C . TRP A 1 118 ? -6.049 2.874 -6.285 1.00 97.69 118 TRP A C 1
ATOM 948 O O . TRP A 1 118 ? -7.270 2.889 -6.142 1.00 97.69 118 TRP A O 1
ATOM 958 N N . ILE A 1 119 ? -5.221 2.828 -5.232 1.00 96.94 119 ILE A N 1
ATOM 959 C CA . ILE A 1 119 ? -5.691 2.785 -3.837 1.00 96.94 119 ILE A CA 1
ATOM 960 C C . ILE A 1 119 ? -6.665 3.939 -3.570 1.00 96.94 119 ILE A C 1
ATOM 962 O O . ILE A 1 119 ? -7.759 3.707 -3.071 1.00 96.94 119 ILE A O 1
ATOM 966 N N . LYS A 1 120 ? -6.298 5.167 -3.954 1.00 94.69 120 LYS A N 1
ATOM 967 C CA . LYS A 1 120 ? -7.093 6.371 -3.680 1.00 94.69 120 LYS A CA 1
ATOM 968 C C . LYS A 1 120 ? -8.377 6.475 -4.506 1.00 94.69 120 LYS A C 1
ATOM 970 O O . LYS A 1 120 ? -9.388 6.939 -3.989 1.00 94.69 120 LYS A O 1
ATOM 975 N N . ASN A 1 121 ? -8.317 6.135 -5.794 1.00 94.06 121 ASN A N 1
ATOM 976 C CA . ASN A 1 121 ? -9.368 6.488 -6.754 1.00 94.06 121 ASN A CA 1
ATOM 977 C C . ASN A 1 121 ? -10.279 5.313 -7.126 1.00 94.06 121 ASN A C 1
ATOM 979 O O . ASN A 1 121 ? -11.416 5.549 -7.529 1.00 94.06 121 ASN A O 1
ATOM 983 N N . SER A 1 122 ? -9.795 4.074 -7.012 1.00 91.38 122 SER A N 1
ATOM 984 C CA . SER A 1 122 ? -10.545 2.866 -7.386 1.00 91.38 122 SER A CA 1
ATOM 985 C C . SER A 1 122 ? -11.172 2.149 -6.187 1.00 91.38 122 SER A C 1
ATOM 987 O O . SER A 1 122 ? -11.867 1.153 -6.370 1.00 91.38 122 SER A O 1
ATOM 989 N N . ASN A 1 123 ? -10.952 2.638 -4.962 1.00 93.75 123 ASN A N 1
ATOM 990 C CA . ASN A 1 123 ? -11.488 2.036 -3.743 1.00 93.75 123 ASN A CA 1
ATOM 991 C C . ASN A 1 123 ? -12.387 3.015 -2.963 1.00 93.75 123 ASN A C 1
ATOM 993 O O . ASN A 1 123 ? -12.310 4.228 -3.172 1.00 93.75 123 ASN A O 1
ATOM 997 N N . PRO A 1 124 ? -13.258 2.512 -2.067 1.00 95.06 124 PRO A N 1
ATOM 998 C CA . PRO A 1 124 ? -14.119 3.363 -1.249 1.00 95.06 124 PRO A CA 1
ATOM 999 C C . PRO A 1 124 ? -13.346 4.328 -0.337 1.00 95.06 124 PRO A C 1
ATOM 1001 O O . PRO A 1 124 ? -12.175 4.129 -0.029 1.00 95.06 124 PRO A O 1
ATOM 1004 N N . SER A 1 125 ? -14.023 5.375 0.140 1.00 95.00 125 SER A N 1
ATOM 1005 C CA . SER A 1 125 ? -13.397 6.494 0.864 1.00 95.00 125 SER A CA 1
ATOM 1006 C C . SER A 1 125 ? -12.766 6.133 2.212 1.00 95.00 125 SER A C 1
ATOM 1008 O O . SER A 1 125 ? -12.054 6.957 2.779 1.00 95.00 125 SER A O 1
ATOM 1010 N N . ASN A 1 126 ? -13.046 4.940 2.741 1.00 96.31 126 ASN A N 1
ATOM 1011 C CA . ASN A 1 126 ? -12.434 4.411 3.959 1.00 96.31 126 ASN A CA 1
ATOM 1012 C C . ASN A 1 126 ? -11.113 3.662 3.702 1.00 96.31 126 ASN A C 1
ATOM 1014 O O . ASN A 1 126 ? -10.546 3.081 4.629 1.00 96.31 126 ASN A O 1
ATOM 1018 N N . VAL A 1 127 ? -10.629 3.650 2.456 1.00 97.12 127 VAL A N 1
ATOM 1019 C CA . VAL A 1 127 ? -9.360 3.036 2.069 1.00 97.12 127 VAL A CA 1
ATOM 1020 C C . VAL A 1 127 ? -8.262 4.098 1.994 1.00 97.12 127 VAL A C 1
ATOM 1022 O O . VAL A 1 127 ? -8.387 5.117 1.317 1.00 97.12 127 VAL A O 1
ATOM 1025 N N . TYR A 1 128 ? -7.170 3.836 2.704 1.00 96.31 128 TYR A N 1
ATOM 1026 C CA . TYR A 1 128 ? -6.015 4.715 2.853 1.00 96.31 128 TYR A CA 1
ATOM 1027 C C . TYR A 1 128 ? -4.731 3.946 2.535 1.00 96.31 128 TYR A C 1
ATOM 1029 O O . TYR A 1 128 ? -4.723 3.157 1.603 1.00 96.31 128 TYR A O 1
ATOM 1037 N N . ILE A 1 129 ? -3.632 4.171 3.254 1.00 95.62 129 ILE A N 1
ATOM 1038 C CA . ILE A 1 129 ? -2.345 3.521 2.997 1.00 95.62 129 ILE A CA 1
ATOM 1039 C C . ILE A 1 129 ? -1.693 3.065 4.299 1.00 95.62 129 ILE A C 1
ATOM 1041 O O . ILE A 1 129 ? -1.721 3.779 5.303 1.00 95.62 129 ILE A O 1
ATOM 1045 N N . GLU A 1 130 ? -1.088 1.885 4.268 1.00 94.31 130 GLU A N 1
ATOM 1046 C CA . GLU A 1 130 ? -0.088 1.485 5.252 1.00 94.31 130 GLU A CA 1
ATOM 1047 C C . GLU A 1 130 ? 1.313 1.820 4.712 1.00 94.31 130 GLU A C 1
ATOM 1049 O O . GLU A 1 130 ? 1.635 1.540 3.555 1.00 94.31 130 GLU A O 1
ATOM 1054 N N . MET A 1 131 ? 2.113 2.490 5.539 1.00 91.06 131 MET A N 1
ATOM 1055 C CA . MET A 1 131 ? 3.454 2.972 5.232 1.00 91.06 131 MET A CA 1
ATOM 1056 C C . MET A 1 131 ? 4.504 2.182 6.013 1.00 91.06 131 MET A C 1
ATOM 1058 O O . MET A 1 131 ? 4.752 2.442 7.194 1.00 91.06 131 MET A O 1
ATOM 1062 N N . GLU A 1 132 ? 5.167 1.272 5.306 1.00 86.88 132 GLU A N 1
ATOM 1063 C CA . GLU A 1 132 ? 6.201 0.410 5.873 1.00 86.88 132 GLU A CA 1
ATOM 1064 C C . GLU A 1 132 ? 7.378 1.207 6.445 1.00 86.88 13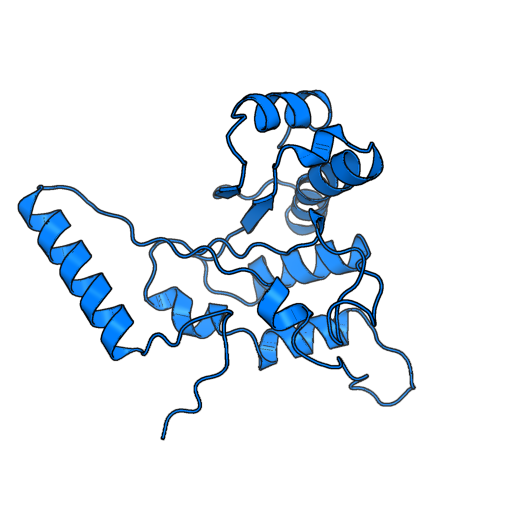2 GLU A C 1
ATOM 1066 O O . GLU A 1 132 ? 7.971 2.059 5.777 1.00 86.88 132 GLU A O 1
ATOM 1071 N N . ALA A 1 133 ? 7.743 0.891 7.683 1.00 83.19 133 ALA A N 1
ATOM 1072 C CA . ALA A 1 133 ? 8.779 1.559 8.452 1.00 83.19 133 ALA A CA 1
ATOM 1073 C C . ALA A 1 133 ? 9.488 0.569 9.397 1.00 83.19 133 ALA A C 1
ATOM 1075 O O . ALA A 1 133 ? 9.591 0.826 10.589 1.00 83.19 133 ALA A O 1
ATOM 1076 N N . ASP A 1 134 ? 9.962 -0.581 8.909 1.00 84.88 134 ASP A N 1
ATOM 1077 C CA . ASP A 1 134 ? 10.706 -1.539 9.744 1.00 84.88 134 ASP A CA 1
ATOM 1078 C C . ASP A 1 134 ? 12.210 -1.210 9.859 1.00 84.88 134 ASP A C 1
ATOM 1080 O O . ASP A 1 134 ? 12.743 -0.347 9.156 1.00 84.88 134 ASP A O 1
ATOM 1084 N N . GLY A 1 135 ? 12.928 -1.901 10.752 1.00 86.00 135 GLY A N 1
ATOM 1085 C CA . GLY A 1 135 ? 14.346 -1.666 11.020 1.00 86.00 135 GLY A CA 1
ATOM 1086 C C . GLY A 1 135 ? 15.270 -1.792 9.804 1.00 86.00 135 GLY A C 1
ATOM 1087 O O . GLY A 1 135 ? 16.380 -1.245 9.820 1.00 86.00 135 GLY A O 1
ATOM 1088 N N . ALA A 1 136 ? 14.842 -2.446 8.720 1.00 85.56 136 ALA A N 1
ATOM 1089 C CA . ALA A 1 136 ? 15.669 -2.592 7.535 1.00 85.56 136 ALA A CA 1
ATOM 1090 C C . ALA A 1 136 ? 15.905 -1.251 6.814 1.00 85.56 136 ALA A C 1
ATOM 1092 O O . ALA A 1 136 ? 16.806 -1.171 5.978 1.00 85.56 136 ALA A O 1
ATOM 1093 N N . VAL A 1 137 ? 15.175 -0.163 7.137 1.00 87.94 137 VAL A N 1
ATOM 1094 C CA . VAL A 1 137 ? 15.415 1.158 6.507 1.00 87.94 137 VAL A CA 1
ATOM 1095 C C . VAL A 1 137 ? 16.800 1.680 6.873 1.00 87.94 137 VAL A C 1
ATOM 1097 O O . VAL A 1 137 ? 17.406 2.421 6.108 1.00 87.94 137 VAL A O 1
ATOM 1100 N N . ARG A 1 138 ? 17.339 1.237 8.016 1.00 88.12 138 ARG A N 1
ATOM 1101 C CA . ARG A 1 138 ? 18.695 1.561 8.469 1.00 88.12 138 ARG A CA 1
ATOM 1102 C C . ARG A 1 138 ? 19.769 0.744 7.750 1.00 88.12 138 ARG A C 1
ATOM 1104 O O . ARG A 1 138 ? 20.945 1.073 7.857 1.00 88.12 138 ARG A O 1
ATOM 1111 N N . SER A 1 139 ? 19.398 -0.336 7.057 1.00 86.12 139 SER A N 1
ATOM 1112 C CA . SER A 1 139 ? 20.363 -1.257 6.450 1.00 86.12 139 SER A CA 1
ATOM 1113 C C . SER A 1 139 ? 20.854 -0.801 5.073 1.00 86.12 139 SER A C 1
ATOM 1115 O O . SER A 1 139 ? 21.787 -1.403 4.546 1.00 86.12 139 SER A O 1
ATOM 1117 N N . SER A 1 140 ? 20.210 0.191 4.445 1.00 86.56 140 SER A N 1
ATOM 1118 C CA . SER A 1 140 ? 20.584 0.694 3.118 1.00 86.56 140 SER A CA 1
ATOM 1119 C C . SER A 1 140 ? 19.930 2.043 2.805 1.00 86.56 140 SER A C 1
ATOM 1121 O O . SER A 1 140 ? 18.730 2.210 3.017 1.00 86.56 140 SER A O 1
ATOM 1123 N N . GLU A 1 141 ? 20.686 2.966 2.199 1.00 89.69 141 GLU A N 1
ATOM 1124 C CA . GLU A 1 141 ? 20.155 4.233 1.665 1.00 89.69 141 GLU A CA 1
ATOM 1125 C C . GLU A 1 141 ? 19.040 4.010 0.636 1.00 89.69 141 GLU A C 1
ATOM 1127 O O . GLU A 1 141 ? 18.072 4.762 0.606 1.00 89.69 141 GLU A O 1
ATOM 1132 N N . TYR A 1 142 ? 19.128 2.938 -0.158 1.00 89.88 142 TYR A N 1
ATOM 1133 C CA . TYR A 1 142 ? 18.085 2.561 -1.113 1.00 89.88 142 TYR A CA 1
ATOM 1134 C C . TYR A 1 142 ? 16.745 2.305 -0.413 1.00 89.88 142 TYR A C 1
ATOM 1136 O O . TYR A 1 142 ? 15.702 2.792 -0.840 1.00 89.88 142 TYR A O 1
ATOM 1144 N N . LYS A 1 143 ? 16.775 1.586 0.711 1.00 89.62 143 LYS A N 1
ATOM 1145 C CA . LYS A 1 143 ? 15.588 1.283 1.513 1.00 89.62 143 LYS A CA 1
ATOM 1146 C C . LYS A 1 143 ? 15.030 2.534 2.186 1.00 89.62 143 LYS A C 1
ATOM 1148 O O . LYS A 1 143 ? 13.821 2.744 2.162 1.00 89.62 143 LYS A O 1
ATOM 1153 N N . LEU A 1 144 ? 15.896 3.391 2.729 1.00 91.06 144 LEU A N 1
ATOM 1154 C CA . LEU A 1 144 ? 15.478 4.690 3.255 1.00 91.06 144 LEU A CA 1
ATOM 1155 C C . LEU A 1 144 ? 14.807 5.545 2.170 1.00 91.06 144 LEU A C 1
ATOM 1157 O O . LEU A 1 144 ? 13.750 6.114 2.419 1.00 91.06 144 LEU A O 1
ATOM 1161 N N . GLN A 1 145 ? 15.363 5.577 0.957 1.00 92.44 145 GLN A N 1
ATOM 1162 C CA . GLN A 1 145 ? 14.759 6.285 -0.169 1.00 92.44 145 GLN A CA 1
ATOM 1163 C C . GLN A 1 145 ? 13.383 5.712 -0.527 1.00 92.44 145 GLN A C 1
ATOM 1165 O O . GLN A 1 145 ? 12.440 6.476 -0.697 1.00 92.44 145 GLN A O 1
ATOM 1170 N N . ARG A 1 146 ? 13.223 4.384 -0.566 1.00 92.38 146 ARG A N 1
ATOM 1171 C CA . ARG A 1 146 ? 11.910 3.771 -0.823 1.00 92.38 146 ARG A CA 1
ATOM 1172 C C . ARG A 1 146 ? 10.886 4.043 0.271 1.00 92.38 146 ARG A C 1
ATOM 1174 O O . ARG A 1 146 ? 9.703 4.134 -0.042 1.00 92.38 146 ARG A O 1
ATOM 1181 N N . ALA A 1 147 ? 11.317 4.191 1.525 1.00 92.12 147 ALA A N 1
ATOM 1182 C CA . ALA A 1 147 ? 10.445 4.734 2.557 1.00 92.12 147 ALA A CA 1
ATOM 1183 C C . ALA A 1 147 ? 10.025 6.153 2.143 1.00 92.12 147 ALA A C 1
ATOM 1185 O O . ALA A 1 147 ? 8.855 6.363 1.865 1.00 92.12 147 ALA A O 1
ATOM 1186 N N . CYS A 1 148 ? 10.959 7.087 1.934 1.00 93.06 148 CYS A N 1
ATOM 1187 C CA . CYS A 1 148 ? 10.656 8.461 1.496 1.00 93.06 148 CYS A CA 1
ATOM 1188 C C . CYS A 1 148 ? 9.713 8.545 0.274 1.00 93.06 148 CYS A C 1
ATOM 1190 O O . CYS A 1 148 ? 8.865 9.438 0.210 1.00 93.06 148 CYS A O 1
ATOM 1192 N N . ASP A 1 149 ? 9.814 7.608 -0.671 1.00 95.38 149 ASP A N 1
ATOM 1193 C CA . ASP A 1 149 ? 8.978 7.558 -1.870 1.00 95.38 149 ASP A CA 1
ATOM 1194 C C . ASP A 1 149 ? 7.476 7.459 -1.557 1.00 95.38 149 ASP A C 1
ATOM 1196 O O . ASP A 1 149 ? 6.681 7.991 -2.333 1.00 95.38 149 ASP A O 1
ATOM 1200 N N . TYR A 1 150 ? 7.038 6.862 -0.436 1.00 94.75 150 TYR A N 1
ATOM 1201 C CA . TYR A 1 150 ? 5.604 6.863 -0.093 1.00 94.75 150 TYR A CA 1
ATOM 1202 C C . TYR A 1 150 ? 5.079 8.271 0.216 1.00 94.75 150 TYR A C 1
ATOM 1204 O O . TYR A 1 150 ? 3.910 8.556 -0.034 1.00 94.75 150 TYR A O 1
ATOM 1212 N N . VAL A 1 151 ? 5.917 9.174 0.730 1.00 95.06 151 VAL A N 1
ATOM 1213 C CA . VAL A 1 151 ? 5.554 10.588 0.921 1.00 95.06 151 VAL A CA 1
ATOM 1214 C C . VAL A 1 151 ? 5.515 11.301 -0.423 1.00 95.06 1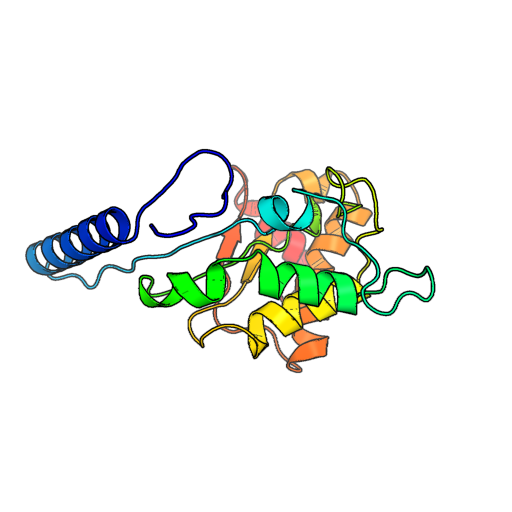51 VAL A C 1
ATOM 1216 O O . VAL A 1 151 ? 4.499 11.903 -0.770 1.00 95.06 151 VAL A O 1
ATOM 1219 N N . SER A 1 152 ? 6.584 11.186 -1.213 1.00 96.19 152 SER A N 1
ATOM 1220 C CA . SER A 1 152 ? 6.681 11.870 -2.507 1.00 96.19 152 SER A CA 1
ATOM 1221 C C . SER A 1 152 ? 5.596 11.424 -3.489 1.00 96.19 152 SER A C 1
ATOM 1223 O O . SER A 1 152 ? 5.036 12.250 -4.208 1.00 96.19 152 SER A O 1
ATOM 1225 N N . SER A 1 153 ? 5.235 10.140 -3.484 1.00 96.69 153 SER A N 1
ATOM 1226 C CA . SER A 1 153 ? 4.163 9.605 -4.327 1.00 96.69 153 SER A CA 1
ATOM 1227 C C . SER A 1 153 ? 2.780 10.105 -3.902 1.00 96.69 153 SER A C 1
ATOM 1229 O O . SER A 1 153 ? 1.986 10.467 -4.768 1.00 96.69 153 SER A O 1
ATOM 1231 N N . GLN A 1 154 ? 2.493 10.221 -2.599 1.00 96.31 154 GLN A N 1
ATOM 1232 C CA . GLN A 1 154 ? 1.258 10.857 -2.121 1.00 96.31 154 GLN A CA 1
ATOM 1233 C C . GLN A 1 154 ? 1.167 12.320 -2.569 1.00 96.31 154 GLN A C 1
ATOM 1235 O O . GLN A 1 154 ? 0.136 12.741 -3.097 1.00 96.31 154 GLN A O 1
ATOM 1240 N N . GLU A 1 155 ? 2.249 13.089 -2.429 1.00 95.94 155 GLU A N 1
ATOM 1241 C CA . GLU A 1 155 ? 2.291 14.483 -2.883 1.00 95.94 155 GLU A CA 1
ATOM 1242 C C . GLU A 1 155 ? 2.124 14.602 -4.400 1.00 95.94 155 GLU A C 1
ATOM 1244 O O . GLU A 1 155 ? 1.401 15.481 -4.864 1.00 95.94 155 GLU A O 1
ATOM 1249 N N . ALA A 1 156 ? 2.711 13.689 -5.177 1.00 96.19 156 ALA A N 1
ATOM 1250 C CA . ALA A 1 156 ? 2.533 13.646 -6.626 1.00 96.19 156 ALA A CA 1
ATOM 1251 C C . ALA A 1 156 ? 1.075 13.375 -7.048 1.00 96.19 156 ALA A C 1
ATOM 1253 O O . ALA A 1 156 ? 0.678 13.745 -8.152 1.00 96.19 156 ALA A O 1
ATOM 1254 N N . ILE A 1 157 ? 0.273 12.734 -6.189 1.00 95.44 157 ILE A N 1
ATOM 1255 C CA . ILE A 1 157 ? -1.129 12.389 -6.468 1.00 95.44 157 ILE A CA 1
ATOM 1256 C C . ILE A 1 157 ? -2.091 13.478 -5.990 1.00 95.44 157 ILE A C 1
ATOM 1258 O O . ILE A 1 157 ? -3.002 13.848 -6.727 1.00 95.44 157 ILE A O 1
ATOM 1262 N N . SER A 1 158 ? -1.932 13.962 -4.755 1.00 92.31 158 SER A N 1
ATOM 1263 C CA . SER A 1 158 ? -2.891 14.876 -4.109 1.00 92.31 158 SER A CA 1
ATOM 1264 C C . SER A 1 158 ? -2.358 16.280 -3.831 1.00 92.31 158 SER A C 1
ATOM 1266 O O . SER A 1 158 ? -3.108 17.116 -3.335 1.00 92.31 158 SER A O 1
ATOM 1268 N N . GLY A 1 159 ? -1.079 16.557 -4.096 1.00 93.62 159 GLY A N 1
ATOM 1269 C CA . GLY A 1 159 ? -0.411 17.788 -3.651 1.00 93.62 159 GLY A CA 1
ATOM 1270 C C . GLY A 1 159 ? -0.206 17.860 -2.131 1.00 93.62 159 GLY A C 1
ATOM 1271 O O . GLY A 1 159 ? 0.290 18.859 -1.613 1.00 93.62 159 GLY A O 1
ATOM 1272 N N . SER A 1 160 ? -0.596 16.811 -1.406 1.00 93.38 160 SER A N 1
ATOM 1273 C CA . SER A 1 160 ? -0.524 16.694 0.046 1.00 93.38 160 SER A CA 1
ATOM 1274 C C . SER A 1 160 ? -0.444 15.229 0.470 1.00 93.38 160 SER A C 1
ATOM 1276 O O . SER A 1 160 ? -0.793 14.321 -0.293 1.00 93.38 160 SER A O 1
ATOM 1278 N N . ILE A 1 161 ? -0.002 15.019 1.708 1.00 94.25 161 ILE A N 1
ATOM 1279 C CA . ILE A 1 161 ? -0.003 13.715 2.375 1.00 94.25 161 ILE A CA 1
ATOM 1280 C C . ILE A 1 161 ? -1.433 13.358 2.784 1.00 94.25 161 ILE A C 1
ATOM 1282 O O . ILE A 1 161 ? -2.195 14.232 3.200 1.00 94.25 161 ILE A O 1
ATOM 1286 N N . TRP A 1 162 ? -1.808 12.085 2.665 1.00 92.56 162 TRP A N 1
ATOM 1287 C CA . TRP A 1 162 ? -3.161 11.626 2.981 1.00 92.56 162 TRP A CA 1
ATOM 1288 C C . TRP A 1 162 ? -3.413 11.675 4.477 1.00 92.56 162 TRP A C 1
ATOM 1290 O O . TRP A 1 162 ? -2.555 11.263 5.234 1.00 92.56 162 TRP A O 1
ATOM 1300 N N . GLU A 1 163 ? -4.579 12.135 4.914 1.00 90.19 163 GLU A N 1
ATOM 1301 C CA . GLU A 1 163 ? -4.865 12.367 6.335 1.00 90.19 163 GLU A CA 1
ATOM 1302 C C . GLU A 1 163 ? -4.698 11.113 7.207 1.00 90.19 163 GLU A C 1
ATOM 1304 O O . GLU A 1 163 ? -3.935 11.141 8.172 1.00 90.19 163 GLU A O 1
ATOM 1309 N N . ASN A 1 164 ? -5.337 10.004 6.824 1.00 93.44 164 ASN A N 1
ATOM 1310 C CA . ASN A 1 164 ? -5.231 8.731 7.534 1.00 93.44 164 ASN A CA 1
ATOM 1311 C C . ASN A 1 164 ? -4.155 7.851 6.902 1.00 93.44 164 ASN A C 1
ATOM 1313 O O . ASN A 1 164 ? -4.133 7.660 5.685 1.00 93.44 164 ASN A O 1
ATOM 1317 N N . ARG A 1 165 ? -3.264 7.317 7.742 1.00 92.56 165 ARG A N 1
ATOM 1318 C CA . ARG A 1 165 ? -2.159 6.426 7.362 1.00 92.56 165 ARG A CA 1
ATOM 1319 C C . ARG A 1 165 ? -1.882 5.473 8.520 1.00 92.56 165 ARG A C 1
ATOM 1321 O O . ARG A 1 165 ? -1.925 5.894 9.677 1.00 92.56 165 ARG A O 1
ATOM 1328 N N . ALA A 1 166 ? -1.595 4.217 8.214 1.00 92.06 166 ALA A N 1
ATOM 1329 C CA . ALA A 1 166 ? -1.054 3.268 9.182 1.00 92.06 166 ALA A CA 1
ATOM 1330 C C . ALA A 1 166 ? 0.465 3.164 9.003 1.00 92.06 166 ALA A C 1
ATOM 1332 O O . ALA A 1 166 ? 0.969 3.414 7.913 1.00 92.06 166 ALA A O 1
ATOM 1333 N N . TYR A 1 167 ? 1.182 2.791 10.061 1.00 88.56 167 TYR A N 1
ATOM 1334 C CA . TYR A 1 167 ? 2.624 2.553 10.008 1.00 88.56 167 TYR A CA 1
ATOM 1335 C C . TYR A 1 167 ? 2.923 1.177 10.585 1.00 88.56 167 TYR A C 1
ATOM 1337 O O . TYR A 1 167 ? 2.646 0.931 11.762 1.00 88.56 167 TYR A O 1
ATOM 1345 N N . TYR A 1 168 ? 3.507 0.302 9.780 1.00 82.94 168 TYR A N 1
ATOM 1346 C CA . TYR A 1 168 ? 4.090 -0.946 10.234 1.00 82.94 168 TYR A CA 1
ATOM 1347 C C . TYR A 1 168 ? 5.555 -0.714 10.588 1.00 82.94 168 TYR A C 1
ATOM 1349 O O . TYR A 1 168 ? 6.373 -0.373 9.738 1.00 82.94 168 TYR A O 1
ATOM 1357 N N . PHE A 1 169 ? 5.894 -0.926 11.852 1.00 80.12 169 PHE A N 1
ATOM 1358 C CA . PHE A 1 169 ? 7.266 -0.967 12.337 1.00 80.12 169 PHE A CA 1
ATOM 1359 C C . PHE A 1 169 ? 7.467 -2.248 13.143 1.00 80.12 169 PHE A C 1
ATOM 1361 O O . PHE A 1 169 ? 6.503 -2.886 13.568 1.00 80.12 169 PHE A O 1
ATOM 1368 N N . ASP A 1 170 ? 8.724 -2.645 13.316 1.00 78.38 170 ASP A N 1
ATOM 1369 C CA . ASP A 1 170 ? 9.080 -3.801 14.131 1.00 78.38 170 ASP A CA 1
ATOM 1370 C C . ASP A 1 170 ? 8.987 -3.458 15.635 1.00 78.38 170 ASP A C 1
ATOM 1372 O O . ASP A 1 170 ? 7.989 -2.921 16.113 1.00 78.38 170 ASP A O 1
ATOM 1376 N N . TRP A 1 171 ? 10.001 -3.791 16.427 1.00 81.12 171 TRP A N 1
ATOM 1377 C CA . TRP A 1 171 ? 10.043 -3.466 17.850 1.00 81.12 171 TRP A CA 1
ATOM 1378 C C . TRP A 1 171 ? 10.677 -2.092 18.134 1.00 81.12 171 TRP A C 1
ATOM 1380 O O . TRP A 1 171 ? 10.570 -1.607 19.263 1.00 81.12 171 TRP A O 1
ATOM 1390 N N . ASP A 1 172 ? 11.326 -1.446 17.155 1.00 85.19 172 ASP A N 1
ATOM 1391 C CA . ASP A 1 172 ? 11.981 -0.147 17.335 1.00 85.19 172 ASP A CA 1
ATOM 1392 C C . ASP A 1 172 ? 11.079 1.018 16.908 1.00 85.19 172 ASP A C 1
ATOM 1394 O O . ASP A 1 172 ? 11.096 1.484 15.770 1.00 85.19 172 ASP A O 1
ATOM 1398 N N . ILE A 1 173 ? 10.353 1.585 17.871 1.00 81.81 173 ILE A N 1
ATOM 1399 C CA . ILE A 1 173 ? 9.517 2.776 17.655 1.00 81.81 173 ILE A CA 1
ATOM 1400 C C . ILE A 1 173 ? 10.309 4.005 17.160 1.00 81.81 173 ILE A C 1
ATOM 1402 O O . ILE A 1 173 ? 9.729 4.933 16.594 1.00 81.81 173 ILE A O 1
ATOM 1406 N N . ASN A 1 174 ? 11.639 4.035 17.335 1.00 88.56 174 ASN A N 1
ATOM 1407 C CA . ASN A 1 174 ? 12.475 5.160 16.901 1.00 88.56 174 ASN A CA 1
ATOM 1408 C C . ASN A 1 174 ? 12.737 5.169 15.393 1.00 88.56 174 ASN A C 1
ATOM 1410 O O . ASN A 1 174 ? 13.364 6.102 14.883 1.00 88.56 174 ASN A O 1
ATOM 1414 N N . ILE A 1 175 ? 12.251 4.163 14.672 1.00 88.81 175 ILE A N 1
ATOM 1415 C CA . ILE A 1 175 ? 12.381 4.082 13.225 1.00 88.81 175 ILE A CA 1
ATOM 1416 C C . ILE A 1 175 ? 11.597 5.183 12.504 1.00 88.81 175 ILE A C 1
ATOM 1418 O O . ILE A 1 175 ? 12.098 5.778 11.554 1.00 88.81 175 ILE A O 1
ATOM 1422 N N . VAL A 1 176 ? 10.420 5.550 13.017 1.00 87.75 176 VAL A N 1
ATOM 1423 C CA . VAL A 1 176 ? 9.605 6.635 12.458 1.00 87.75 176 VAL A CA 1
ATOM 1424 C C . VAL A 1 176 ? 10.323 7.986 12.608 1.00 87.75 176 VAL A C 1
ATOM 1426 O O . VAL A 1 176 ? 10.504 8.666 11.598 1.00 87.75 176 VAL A O 1
ATOM 1429 N N . PRO A 1 177 ? 10.816 8.383 13.803 1.00 90.25 177 PRO A N 1
ATOM 1430 C CA . PRO A 1 177 ? 11.708 9.536 13.940 1.00 90.25 177 PRO A CA 1
ATOM 1431 C C . PRO A 1 177 ? 12.951 9.479 13.042 1.00 90.25 177 PRO A C 1
ATOM 1433 O O . PRO A 1 177 ? 13.346 10.503 12.490 1.00 90.25 177 PRO A O 1
ATOM 1436 N N . TYR A 1 178 ? 13.564 8.303 12.872 1.00 92.25 178 TYR A N 1
ATOM 1437 C CA . TYR A 1 178 ? 14.723 8.137 11.995 1.00 92.25 178 TYR A CA 1
ATOM 1438 C C . TYR A 1 178 ? 14.389 8.474 10.536 1.00 92.25 178 TYR A C 1
ATOM 1440 O O . TYR A 1 178 ? 15.094 9.282 9.935 1.00 92.25 178 TYR A O 1
ATOM 1448 N N . ILE A 1 179 ? 13.289 7.937 9.995 1.00 91.88 179 ILE A N 1
ATOM 1449 C CA . ILE A 1 179 ? 12.837 8.252 8.631 1.00 91.88 179 ILE A CA 1
ATOM 1450 C C . ILE A 1 179 ? 12.475 9.738 8.526 1.00 91.88 179 ILE A C 1
ATOM 1452 O O . ILE A 1 179 ? 12.880 10.394 7.569 1.00 91.88 179 ILE A O 1
ATOM 1456 N N . ARG A 1 180 ? 11.800 10.309 9.536 1.00 92.94 180 ARG A N 1
ATOM 1457 C CA . ARG A 1 180 ? 11.418 11.735 9.575 1.00 92.94 180 ARG A CA 1
ATOM 1458 C C . ARG A 1 180 ? 12.592 12.703 9.493 1.00 92.94 180 ARG A C 1
ATOM 1460 O O . ARG A 1 180 ? 12.435 13.789 8.943 1.00 92.94 180 ARG A O 1
ATOM 1467 N N . ASN A 1 181 ? 13.763 12.323 9.998 1.00 93.81 181 ASN A N 1
ATOM 1468 C CA . ASN A 1 181 ? 14.962 13.156 9.872 1.00 93.81 181 ASN A CA 1
ATOM 1469 C C . ASN A 1 181 ? 15.395 13.340 8.410 1.00 93.81 181 ASN A C 1
ATOM 1471 O O . ASN A 1 181 ? 16.005 14.354 8.078 1.00 93.81 181 ASN A O 1
ATOM 1475 N N . THR A 1 182 ? 15.070 12.382 7.542 1.00 91.81 182 THR A N 1
ATOM 1476 C CA . THR A 1 182 ? 15.357 12.435 6.103 1.00 91.81 182 THR A CA 1
ATOM 1477 C C . THR A 1 182 ? 14.135 12.879 5.296 1.00 91.81 182 THR A C 1
ATOM 1479 O O . THR A 1 182 ? 14.268 13.648 4.348 1.00 91.81 182 THR A O 1
ATOM 1482 N N . CYS A 1 183 ? 12.937 12.448 5.692 1.00 91.25 183 CYS A N 1
ATOM 1483 C CA . CYS A 1 183 ? 11.660 12.760 5.060 1.00 91.25 183 CYS A CA 1
ATOM 1484 C C . CYS A 1 183 ? 10.684 13.357 6.089 1.00 91.25 183 CYS A C 1
ATOM 1486 O O . CYS A 1 183 ? 9.895 12.629 6.690 1.00 91.25 183 CYS A O 1
ATOM 1488 N N . PRO A 1 184 ? 10.691 14.684 6.308 1.00 90.69 184 PRO A N 1
ATOM 1489 C CA . PRO A 1 184 ? 9.965 15.306 7.423 1.00 90.69 184 PRO A CA 1
ATOM 1490 C C . PRO A 1 184 ? 8.444 15.115 7.424 1.00 90.69 184 PRO A C 1
ATOM 1492 O O . PRO A 1 184 ? 7.807 15.295 8.459 1.00 90.69 184 PRO A O 1
ATOM 1495 N N . LYS A 1 185 ? 7.856 14.783 6.268 1.00 89.94 185 LYS A N 1
ATOM 1496 C CA . LYS A 1 185 ? 6.411 14.577 6.092 1.00 89.94 185 LYS A CA 1
ATOM 1497 C C . LYS A 1 185 ? 5.964 13.119 6.271 1.00 89.94 185 LYS A C 1
ATOM 1499 O O . LYS A 1 185 ? 4.782 12.840 6.078 1.00 89.94 185 LYS A O 1
ATOM 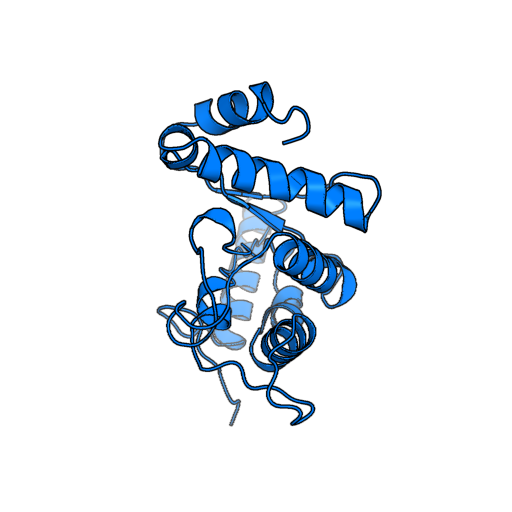1504 N N . TRP A 1 186 ? 6.893 12.226 6.622 1.00 87.75 186 TRP A N 1
ATOM 1505 C CA . TRP A 1 186 ? 6.610 10.842 7.000 1.00 87.75 186 TRP A CA 1
ATOM 1506 C C . TRP A 1 186 ? 5.657 10.776 8.191 1.00 87.75 186 TRP A C 1
ATOM 1508 O O . TRP A 1 186 ? 4.621 10.092 8.095 1.00 87.75 186 TRP A O 1
#

Foldseek 3Di:
DDDDADAPPDDDDPVNLVVVLVVQVVVCVVVVHDDFFEAEGECQCQFAVAAQDDPVPPRDDDLVSSLVSCVVRPCQQVCVVSGQAYAYEDCQLPAQATHHRSPDHGSDLVSVLVVQLCQPPVHDPRGDHEQEQEPCCVVDVVSLVSSLSLQVSCCVRPVHDDPDYHYDYDPDPCSVVVSCVVRVRD

Organism: Thermococcus litoralis (strain ATCC 51850 / DSM 5473 / JCM 8560 / NS-C) (NCBI:txid523849)

pLDDT: mean 88.66, std 13.01, range [29.27, 98.25]

Radius of gyration: 17.65 Å; chains: 1; bounding box: 42×39×55 Å

InterPro domains:
  IPR018247 EF-Hand 1, calcium-binding site [PS00018] (54-66)

Sequence (186 aa):
MEDAKPIQSGRITEYEINTILGRIQEVGRDLGKDLQFIWIPTLRSVLCSGTITDQDGDGVITNNDVILWLDKYSEIALLSKYFDYVFPQPGYYFADKIGANCNQIEYTYSLLVDILRWIKNSNPSNVYIEMEADGAVRSSEYKLQRACDYVSSQEAISGSIWENRAYYFDWDINIVPYIRNTCPKW